Protein AF-A0A2K5D2F4-F1 (afdb_monomer_lite)

Structure (mmCIF, N/CA/C/O backbone):
data_AF-A0A2K5D2F4-F1
#
_entry.id   AF-A0A2K5D2F4-F1
#
loop_
_atom_site.group_PDB
_atom_site.id
_atom_site.type_symbol
_atom_site.label_atom_id
_atom_site.label_alt_id
_atom_site.label_comp_id
_atom_site.label_asym_id
_atom_site.label_entity_id
_atom_site.label_seq_id
_atom_site.pdbx_PDB_ins_code
_atom_site.Cartn_x
_atom_site.Cartn_y
_atom_site.Cartn_z
_atom_site.occupancy
_atom_site.B_iso_or_equiv
_atom_site.auth_seq_id
_atom_site.auth_comp_id
_atom_site.auth_asym_id
_atom_site.auth_atom_id
_atom_site.pdbx_PDB_model_num
ATOM 1 N N . MET A 1 1 ? 8.666 -23.838 -15.495 1.00 44.50 1 MET A N 1
ATOM 2 C CA . MET A 1 1 ? 7.817 -23.181 -16.517 1.00 44.50 1 MET A CA 1
ATOM 3 C C . MET A 1 1 ? 7.365 -21.768 -16.132 1.00 44.50 1 MET A C 1
ATOM 5 O O . MET A 1 1 ? 7.462 -20.901 -16.983 1.00 44.50 1 MET A O 1
ATOM 9 N N . ILE A 1 2 ? 6.965 -21.484 -14.882 1.00 50.72 2 ILE A N 1
ATOM 10 C CA . ILE A 1 2 ? 6.481 -20.143 -14.464 1.00 50.72 2 ILE A CA 1
ATOM 11 C C . ILE A 1 2 ? 7.584 -19.058 -14.487 1.00 50.72 2 ILE A C 1
ATOM 13 O O . ILE A 1 2 ? 7.333 -17.922 -14.875 1.00 50.72 2 ILE A O 1
ATOM 17 N N . HIS A 1 3 ? 8.835 -19.411 -14.165 1.00 49.69 3 HIS A N 1
ATOM 18 C CA . HIS A 1 3 ? 9.966 -18.474 -14.263 1.00 49.69 3 HIS A CA 1
ATOM 19 C C . HIS A 1 3 ? 10.299 -18.053 -15.709 1.00 49.69 3 HIS A C 1
ATOM 21 O O . HIS A 1 3 ? 10.761 -16.936 -15.922 1.00 49.69 3 HIS A O 1
ATOM 27 N N . MET A 1 4 ? 10.026 -18.909 -16.704 1.00 42.62 4 MET A N 1
ATOM 28 C CA . MET A 1 4 ? 10.292 -18.614 -18.121 1.00 42.62 4 MET A CA 1
ATOM 29 C C . MET A 1 4 ? 9.254 -17.658 -18.723 1.00 42.62 4 MET A C 1
ATOM 31 O O . MET A 1 4 ? 9.614 -16.812 -19.535 1.00 42.62 4 MET A O 1
ATOM 35 N N . SER A 1 5 ? 7.988 -17.722 -18.292 1.00 44.12 5 SER A N 1
ATOM 36 C CA . SER A 1 5 ? 6.954 -16.791 -18.768 1.00 44.12 5 SER A CA 1
ATOM 37 C C . SER A 1 5 ? 7.148 -15.366 -18.241 1.00 44.12 5 SER A C 1
ATOM 39 O O . SER A 1 5 ? 6.820 -14.417 -18.944 1.00 44.12 5 SER A O 1
ATOM 41 N N . MET A 1 6 ? 7.739 -15.195 -17.049 1.00 49.84 6 MET A N 1
ATOM 42 C CA . MET A 1 6 ? 8.024 -13.860 -16.499 1.00 49.84 6 MET A CA 1
ATOM 43 C C . MET A 1 6 ? 9.184 -13.147 -17.211 1.00 49.84 6 MET A C 1
ATOM 45 O O . MET A 1 6 ? 9.178 -11.922 -17.286 1.00 49.84 6 MET A O 1
ATOM 49 N N . GLN A 1 7 ? 10.148 -13.888 -17.772 1.00 48.22 7 GLN A N 1
ATOM 50 C CA . GLN A 1 7 ? 11.250 -13.315 -18.561 1.00 48.22 7 GLN A CA 1
ATOM 51 C C . GLN A 1 7 ? 10.827 -12.852 -19.966 1.00 48.22 7 GLN A C 1
ATOM 53 O O . GLN A 1 7 ? 11.522 -12.032 -20.557 1.00 48.22 7 GLN A O 1
ATOM 58 N N . MET A 1 8 ? 9.697 -13.338 -20.496 1.00 50.03 8 MET A N 1
ATOM 59 C CA . MET A 1 8 ? 9.231 -13.029 -21.858 1.00 50.03 8 MET A CA 1
ATOM 60 C C . MET A 1 8 ? 8.183 -11.907 -21.941 1.00 50.03 8 MET A C 1
ATOM 62 O O . MET A 1 8 ? 7.642 -11.666 -23.014 1.00 50.03 8 MET A O 1
ATOM 66 N N . GLY A 1 9 ? 7.865 -11.218 -20.839 1.00 49.56 9 GLY A N 1
ATOM 67 C CA . GLY A 1 9 ? 6.892 -10.115 -20.857 1.00 49.56 9 GLY A CA 1
ATOM 68 C C . GLY A 1 9 ? 5.437 -10.538 -21.106 1.00 49.56 9 GLY A C 1
ATOM 69 O O . GLY A 1 9 ? 4.572 -9.674 -21.215 1.00 49.56 9 GLY A O 1
ATOM 70 N N . ASN A 1 10 ? 5.143 -11.842 -21.151 1.00 50.19 10 ASN A N 1
ATOM 71 C CA . ASN A 1 10 ? 3.773 -12.336 -21.226 1.00 50.19 10 ASN A CA 1
ATOM 72 C C . ASN A 1 10 ? 3.083 -12.187 -19.862 1.00 50.19 10 ASN A C 1
ATOM 74 O O . ASN A 1 10 ? 3.640 -12.564 -18.826 1.00 50.19 10 ASN A O 1
ATOM 78 N N . GLU A 1 11 ? 1.858 -11.654 -19.873 1.00 52.88 11 GLU A N 1
ATOM 79 C CA . GLU A 1 11 ? 0.935 -11.701 -18.733 1.00 52.88 11 GLU A CA 1
ATOM 80 C C . GLU A 1 11 ? 0.900 -13.137 -18.169 1.00 52.88 11 GLU A C 1
ATOM 82 O O . GLU A 1 11 ? 0.791 -14.096 -18.944 1.00 52.88 11 GLU A O 1
ATOM 87 N N . PRO A 1 12 ? 1.028 -13.329 -16.841 1.00 54.34 12 PRO A N 1
ATOM 88 C CA . PRO A 1 12 ? 0.940 -14.659 -16.258 1.00 54.34 12 PRO A CA 1
ATOM 89 C C . PRO A 1 12 ? -0.424 -15.276 -16.604 1.00 54.34 12 PRO A C 1
ATOM 91 O O . PRO A 1 12 ? -1.419 -14.547 -16.665 1.00 54.34 12 PRO A O 1
ATOM 94 N N . PRO A 1 13 ? -0.495 -16.602 -16.825 1.00 56.88 13 PRO A N 1
ATOM 95 C CA . PRO A 1 13 ? -1.733 -17.261 -17.217 1.00 56.88 13 PRO A CA 1
ATOM 96 C C . PRO A 1 13 ? -2.869 -16.902 -16.251 1.00 56.88 13 PRO A C 1
ATOM 98 O O . PRO A 1 13 ? -2.675 -16.860 -15.037 1.00 56.88 13 PRO A O 1
ATOM 101 N N . ILE A 1 14 ? -4.063 -16.682 -16.808 1.00 53.31 14 ILE A N 1
ATOM 102 C CA . ILE A 1 14 ? -5.320 -16.307 -16.124 1.00 53.31 14 ILE A CA 1
ATOM 103 C C . ILE A 1 14 ? -5.676 -17.278 -14.972 1.00 53.31 14 ILE A C 1
ATOM 105 O O . ILE A 1 14 ? -6.485 -16.967 -14.106 1.00 53.31 14 ILE A O 1
ATOM 109 N N . SER A 1 15 ? -5.039 -18.455 -14.936 1.00 52.97 15 SER A N 1
ATOM 110 C CA . SER A 1 15 ? -5.129 -19.454 -13.870 1.00 52.97 15 SER A CA 1
ATOM 111 C C . SER A 1 15 ? -4.340 -19.111 -12.598 1.00 52.97 15 SER A C 1
ATOM 113 O O . SER A 1 15 ? -4.402 -19.872 -11.630 1.00 52.97 15 SER A O 1
ATOM 115 N N . LEU A 1 16 ? -3.552 -18.031 -12.576 1.00 63.56 16 LEU A N 1
ATOM 116 C CA . LEU A 1 16 ? -2.871 -17.587 -11.363 1.00 63.56 16 LEU A CA 1
ATOM 117 C C . LEU A 1 16 ? -3.912 -16.965 -10.423 1.00 63.56 16 LEU A C 1
ATOM 119 O O . LEU A 1 16 ? -4.461 -15.906 -10.719 1.00 63.56 16 LEU A O 1
ATOM 123 N N . ARG A 1 17 ? -4.186 -17.614 -9.286 1.00 71.81 17 ARG A N 1
ATOM 124 C CA . ARG A 1 17 ? -5.047 -17.048 -8.238 1.00 71.81 17 ARG A CA 1
ATOM 125 C C . ARG A 1 17 ? -4.475 -15.708 -7.771 1.00 71.81 17 ARG A C 1
ATOM 127 O O . ARG A 1 17 ? -3.447 -15.669 -7.100 1.00 71.81 17 ARG A O 1
ATOM 134 N N . ARG A 1 18 ? -5.164 -14.618 -8.113 1.00 82.44 18 ARG A N 1
ATOM 135 C CA . ARG A 1 18 ? -4.864 -13.246 -7.670 1.00 82.44 18 ARG A CA 1
ATOM 136 C C . ARG A 1 18 ? -5.637 -12.885 -6.393 1.00 82.44 18 ARG A C 1
ATOM 138 O O . ARG A 1 18 ? -5.814 -11.713 -6.091 1.00 82.44 18 ARG A O 1
ATOM 145 N N . ASP A 1 19 ? -6.145 -13.869 -5.648 1.00 89.00 19 ASP A N 1
ATOM 146 C CA . ASP A 1 19 ? -7.056 -13.655 -4.508 1.00 89.00 19 ASP A CA 1
ATOM 147 C C . ASP A 1 19 ? -6.453 -12.726 -3.443 1.00 89.00 19 ASP A C 1
ATOM 149 O O . ASP A 1 19 ? -7.124 -11.837 -2.925 1.00 89.00 19 ASP A O 1
ATOM 153 N N . LEU A 1 20 ? -5.156 -12.885 -3.168 1.00 89.44 20 LEU A N 1
ATOM 154 C CA . LEU A 1 20 ? -4.412 -12.053 -2.221 1.00 89.44 20 LEU A CA 1
ATOM 155 C C . LEU A 1 20 ? -4.260 -10.601 -2.699 1.00 89.44 20 LEU A C 1
ATOM 157 O O . LEU A 1 20 ? -4.406 -9.674 -1.908 1.00 89.44 20 LEU A O 1
ATOM 161 N N . GLU A 1 21 ? -4.007 -10.402 -3.993 1.00 91.38 21 GLU A N 1
ATOM 162 C CA . GLU A 1 21 ? -3.972 -9.073 -4.613 1.00 91.38 21 GLU A CA 1
ATOM 163 C C . GLU A 1 21 ? -5.341 -8.391 -4.494 1.00 91.38 21 GLU A C 1
ATOM 165 O O . GLU A 1 21 ? -5.425 -7.250 -4.038 1.00 91.38 21 GLU A O 1
ATOM 170 N N . HIS A 1 22 ? -6.422 -9.102 -4.822 1.00 92.31 22 HIS A N 1
ATOM 171 C CA . HIS A 1 22 ? -7.777 -8.567 -4.700 1.00 92.31 22 HIS A CA 1
ATOM 172 C C . HIS A 1 22 ? -8.136 -8.240 -3.251 1.00 92.31 22 HIS A C 1
ATOM 174 O O . HIS A 1 22 ? -8.763 -7.212 -3.010 1.00 92.31 22 HIS A O 1
ATOM 180 N N . LEU A 1 23 ? -7.710 -9.059 -2.284 1.00 94.00 23 LEU A N 1
ATOM 181 C CA . LEU A 1 23 ? -7.902 -8.775 -0.863 1.00 94.00 23 LEU A CA 1
ATOM 182 C C . LEU A 1 23 ? -7.218 -7.463 -0.453 1.00 94.00 23 LEU A C 1
ATOM 184 O O . LEU A 1 23 ? -7.836 -6.639 0.215 1.00 94.00 23 LEU A O 1
ATOM 188 N N . MET A 1 24 ? -5.971 -7.235 -0.874 1.00 94.06 24 MET A N 1
ATOM 189 C CA . MET A 1 24 ? -5.248 -5.989 -0.582 1.00 94.06 24 MET A CA 1
ATOM 190 C C . MET A 1 24 ? -5.926 -4.768 -1.197 1.00 94.06 24 MET A C 1
ATOM 192 O O . MET A 1 24 ? -6.097 -3.749 -0.528 1.00 94.06 24 MET A O 1
ATOM 196 N N . LEU A 1 25 ? -6.345 -4.878 -2.460 1.00 94.44 25 LEU A N 1
ATOM 197 C CA . LEU A 1 25 ? -7.074 -3.813 -3.146 1.00 94.44 25 LEU A CA 1
ATOM 198 C C . LEU A 1 25 ? -8.420 -3.533 -2.470 1.00 94.44 25 LEU A C 1
ATOM 200 O O . LEU A 1 25 ? -8.785 -2.371 -2.305 1.00 94.44 25 LEU A O 1
ATOM 204 N N . LEU A 1 26 ? -9.125 -4.580 -2.033 1.00 94.75 26 LEU A N 1
ATOM 205 C CA . LEU A 1 26 ? -10.388 -4.466 -1.309 1.00 94.75 26 LEU A CA 1
ATOM 206 C C . LEU A 1 26 ? -10.202 -3.746 0.028 1.00 94.75 26 LEU A C 1
ATOM 208 O O . LEU A 1 26 ? -10.962 -2.830 0.322 1.00 94.75 26 LEU A O 1
ATOM 212 N N . ILE A 1 27 ? -9.189 -4.121 0.818 1.00 93.69 27 ILE A N 1
ATOM 213 C CA . ILE A 1 27 ? -8.846 -3.425 2.068 1.00 93.69 27 ILE A CA 1
ATOM 214 C C . ILE A 1 27 ? -8.521 -1.959 1.758 1.00 93.69 27 ILE A C 1
ATOM 216 O O . ILE A 1 27 ? -9.080 -1.062 2.384 1.00 93.69 27 ILE A O 1
ATOM 220 N N . GLY A 1 28 ? -7.677 -1.705 0.756 1.00 92.88 28 GLY A N 1
ATOM 221 C CA . GLY A 1 28 ? -7.329 -0.353 0.326 1.00 92.88 28 GLY A CA 1
ATOM 222 C C . GLY A 1 28 ? -8.564 0.498 0.036 1.00 92.88 28 GLY A C 1
ATOM 223 O O . GLY A 1 28 ? -8.734 1.552 0.639 1.00 92.88 28 GLY A O 1
ATOM 224 N N . GLU A 1 29 ? -9.466 0.027 -0.823 1.00 92.31 29 GLU A N 1
ATOM 225 C CA . GLU A 1 29 ? -10.678 0.772 -1.185 1.00 92.31 29 GLU A CA 1
ATOM 226 C C . GLU A 1 29 ? -11.689 0.888 -0.035 1.00 92.31 29 GLU A C 1
ATOM 228 O O . GLU A 1 29 ? -12.310 1.942 0.116 1.00 92.31 29 GLU A O 1
ATOM 233 N N . LEU A 1 30 ? -11.818 -0.139 0.811 1.00 91.00 30 LEU A N 1
ATOM 234 C CA . LEU A 1 30 ? -12.717 -0.125 1.967 1.00 91.00 30 LEU A CA 1
ATOM 235 C C . LEU A 1 30 ? -12.330 0.961 2.977 1.00 91.00 30 LEU A C 1
ATOM 237 O O . LEU A 1 30 ? -13.202 1.665 3.481 1.00 91.00 30 LEU A O 1
ATOM 241 N N . TYR A 1 31 ? -11.033 1.110 3.263 1.00 90.06 31 TYR A N 1
ATOM 242 C CA . TYR A 1 31 ? -10.546 2.078 4.249 1.00 90.06 31 TYR A CA 1
ATOM 243 C C . TYR A 1 31 ? -10.223 3.452 3.645 1.00 90.06 31 TYR A C 1
ATOM 245 O O . TYR A 1 31 ? -10.213 4.447 4.365 1.00 90.06 31 TYR A O 1
ATOM 253 N N . LYS A 1 32 ? -10.046 3.568 2.326 1.00 85.69 32 LYS A N 1
ATOM 254 C CA . LYS A 1 32 ? -9.718 4.837 1.648 1.00 85.69 32 LYS A CA 1
ATOM 255 C C . LYS A 1 32 ? -10.713 5.962 1.916 1.00 85.69 32 LYS A C 1
ATOM 257 O O . LYS A 1 32 ? -10.313 7.118 2.043 1.00 85.69 32 LYS A O 1
ATOM 262 N N . LYS A 1 33 ? -12.007 5.645 1.985 1.00 79.12 33 LYS A N 1
ATOM 263 C CA . LYS A 1 33 ? -13.050 6.601 2.366 1.00 79.12 33 LYS A CA 1
ATOM 264 C C . LYS A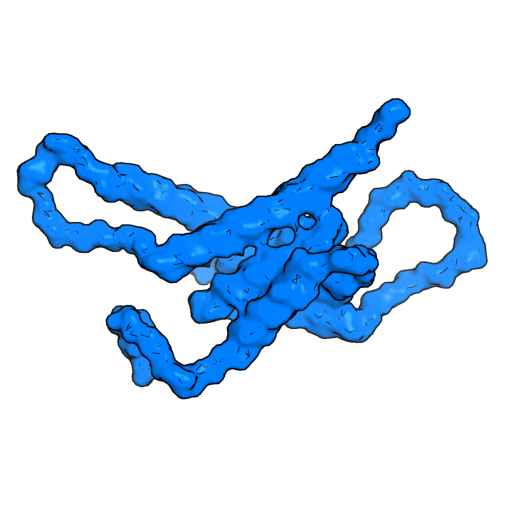 1 33 ? -13.448 6.312 3.807 1.00 79.12 33 LYS A C 1
ATOM 266 O O . LYS A 1 33 ? -14.010 5.261 4.084 1.00 79.12 33 LYS A O 1
ATOM 271 N N . ASN A 1 34 ? -13.205 7.263 4.705 1.00 70.81 34 ASN A N 1
ATOM 272 C CA . ASN A 1 34 ? -13.648 7.187 6.097 1.00 70.81 34 ASN A CA 1
ATOM 273 C C . ASN A 1 34 ? -14.775 8.206 6.366 1.00 70.81 34 ASN A C 1
ATOM 275 O O . ASN A 1 34 ? -14.569 9.146 7.132 1.00 70.81 34 ASN A O 1
ATOM 279 N N . PRO A 1 35 ? -15.953 8.075 5.718 1.00 70.25 35 PRO A N 1
ATOM 280 C CA . PRO A 1 35 ? -17.022 9.075 5.808 1.00 70.25 35 PRO A CA 1
ATOM 281 C C . PRO A 1 35 ? -17.594 9.220 7.223 1.00 70.25 35 PRO A C 1
ATOM 283 O O . PRO A 1 35 ? -18.177 10.247 7.545 1.00 70.25 35 PRO A O 1
ATOM 286 N N . TYR A 1 36 ? -17.432 8.194 8.060 1.00 72.38 36 TYR A N 1
ATOM 287 C CA . TYR A 1 36 ? -17.966 8.153 9.418 1.00 72.38 36 TYR A CA 1
ATOM 288 C C . TYR A 1 36 ? -16.897 8.366 10.497 1.00 72.38 36 TYR A C 1
ATOM 290 O O . TYR A 1 36 ? -17.216 8.260 11.675 1.00 72.38 36 TYR A O 1
ATOM 298 N N . HIS A 1 37 ? -15.640 8.634 10.116 1.00 68.94 37 HIS A N 1
ATOM 299 C CA . HIS A 1 37 ? -14.517 8.838 11.041 1.00 68.94 37 HIS A CA 1
ATOM 300 C C . HIS A 1 37 ? -14.389 7.749 12.125 1.00 68.94 37 HIS A C 1
ATOM 302 O O . HIS A 1 37 ? -13.961 8.018 13.238 1.00 68.94 37 HIS A O 1
ATOM 308 N N . LEU A 1 38 ? -14.726 6.495 11.798 1.00 73.31 38 LEU A N 1
ATOM 309 C CA . LEU A 1 38 ? -14.813 5.384 12.762 1.00 73.31 38 LEU A CA 1
ATOM 310 C C . LEU A 1 38 ? -13.444 4.806 13.168 1.00 73.31 38 LEU A C 1
ATOM 312 O O . LEU A 1 38 ? -13.390 3.769 13.819 1.00 73.31 38 LEU A O 1
ATOM 316 N N . GLU A 1 39 ? -12.348 5.424 12.715 1.00 78.69 39 GLU A N 1
ATOM 317 C CA . GLU A 1 39 ? -10.950 5.039 12.978 1.00 78.69 39 GLU A CA 1
ATOM 318 C C . GLU A 1 39 ? -10.616 3.539 12.813 1.00 78.69 39 GLU A C 1
ATOM 320 O O . GLU A 1 39 ? -9.608 3.053 13.315 1.00 78.69 39 GLU A O 1
ATOM 325 N N . LEU A 1 40 ? -11.411 2.791 12.040 1.00 84.12 40 LEU A N 1
ATOM 326 C CA . LEU A 1 40 ? -11.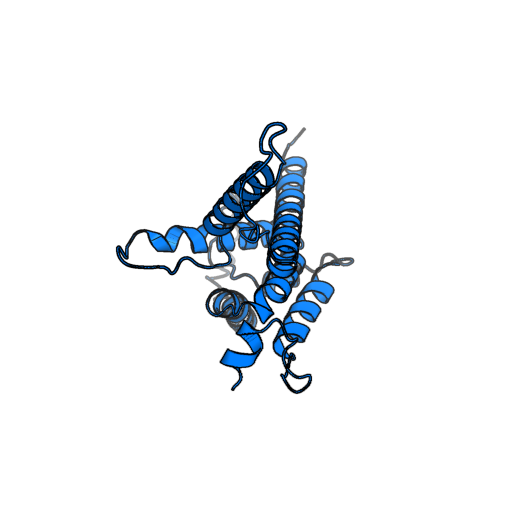299 1.331 11.918 1.00 84.12 40 LEU A CA 1
ATOM 327 C C . LEU A 1 40 ? -9.950 0.863 11.342 1.00 84.12 40 LEU A C 1
ATOM 329 O O . LEU A 1 40 ? -9.534 -0.270 11.571 1.00 84.12 40 LEU A O 1
ATOM 333 N N . ALA A 1 41 ? -9.255 1.726 10.597 1.00 87.88 41 ALA A N 1
ATOM 334 C CA . ALA A 1 41 ? -7.917 1.435 10.093 1.00 87.88 41 ALA A CA 1
ATOM 335 C C . ALA A 1 41 ? -6.867 1.346 11.217 1.00 87.88 41 ALA A C 1
ATOM 337 O O . ALA A 1 41 ? -5.856 0.669 11.038 1.00 87.88 41 ALA A O 1
ATOM 338 N N . LEU A 1 42 ? -7.109 1.942 12.394 1.00 88.62 42 LEU A N 1
ATOM 339 C CA . LEU A 1 42 ? -6.227 1.815 13.562 1.00 88.62 42 LEU A CA 1
ATOM 340 C C . LEU A 1 42 ? -6.093 0.375 14.051 1.00 88.62 42 LEU A C 1
ATOM 342 O O . LEU A 1 42 ? -5.065 0.026 14.622 1.00 88.62 42 LEU A O 1
ATOM 346 N N . GLU A 1 43 ? -7.066 -0.491 13.770 1.00 88.69 43 GLU A N 1
ATOM 347 C CA . GLU A 1 43 ? -6.961 -1.916 14.092 1.00 88.69 43 GLU A CA 1
ATOM 348 C C . GLU A 1 43 ? -5.854 -2.633 13.295 1.00 88.69 43 GLU A C 1
ATOM 350 O O . GLU A 1 43 ? -5.412 -3.707 13.699 1.00 88.69 43 GLU A O 1
ATOM 355 N N . TYR A 1 44 ? -5.386 -2.064 12.178 1.00 90.50 44 TYR A N 1
ATOM 356 C CA . TYR A 1 44 ? -4.263 -2.607 11.401 1.00 90.50 44 TYR A CA 1
ATOM 357 C C . TYR A 1 44 ? -2.905 -2.170 11.946 1.00 90.50 44 TYR A C 1
ATOM 359 O O . TYR A 1 44 ? -1.881 -2.782 11.638 1.00 90.50 44 TYR A O 1
ATOM 367 N N . TRP A 1 45 ? -2.888 -1.135 12.779 1.00 90.19 45 TRP A N 1
ATOM 368 C CA . TRP A 1 45 ? -1.687 -0.594 13.391 1.00 90.19 45 TRP A CA 1
ATOM 369 C C . TRP A 1 45 ? -1.602 -1.081 14.839 1.00 90.19 45 TRP A C 1
ATOM 371 O O . TRP A 1 45 ? -2.603 -1.153 15.544 1.00 90.19 45 TRP A O 1
ATOM 381 N N . CYS A 1 46 ? -0.413 -1.464 15.306 1.00 77.75 46 CYS A N 1
ATOM 382 C CA . CYS A 1 46 ? -0.246 -1.882 16.698 1.00 77.75 46 CYS A CA 1
ATOM 383 C C . CYS A 1 46 ? 0.102 -0.662 17.557 1.00 77.75 46 CYS A C 1
ATOM 385 O O . CYS A 1 46 ? 1.178 -0.086 17.396 1.00 77.75 46 CYS A O 1
ATOM 387 N N . LEU A 1 47 ? -0.784 -0.296 18.487 1.00 64.56 47 LEU A N 1
ATOM 388 C CA . LEU A 1 47 ? -0.561 0.752 19.491 1.00 64.56 47 LEU A CA 1
ATOM 389 C C . LEU A 1 47 ? 0.376 0.230 20.600 1.00 64.56 47 LEU A C 1
ATOM 391 O O . LEU A 1 47 ? -0.032 0.069 21.745 1.00 64.56 47 LEU A O 1
ATOM 395 N N . SER A 1 48 ? 1.609 -0.154 20.271 1.00 53.00 48 SER A N 1
ATOM 396 C CA . SER A 1 48 ? 2.575 -0.615 21.288 1.00 53.00 48 SER A CA 1
ATOM 397 C C . SER A 1 48 ? 3.454 0.502 21.832 1.00 53.00 48 SER A C 1
ATOM 399 O O . SER A 1 48 ? 4.112 0.311 22.849 1.00 53.00 48 SER A O 1
ATOM 401 N N . GLU A 1 49 ? 3.447 1.662 21.185 1.00 46.03 49 GLU A N 1
ATOM 402 C CA . GLU A 1 49 ? 4.206 2.818 21.629 1.00 46.03 49 GLU A CA 1
ATOM 403 C C . GLU A 1 49 ? 3.219 3.801 22.261 1.00 46.03 49 GLU A C 1
ATOM 405 O O . GLU A 1 49 ? 2.303 4.255 21.565 1.00 46.03 49 GLU A O 1
ATOM 410 N N . PRO A 1 50 ? 3.322 4.087 23.573 1.00 42.12 50 PRO A N 1
ATOM 411 C CA . PRO A 1 50 ? 2.507 5.122 24.177 1.00 42.12 50 PRO A CA 1
ATOM 412 C C . PRO A 1 50 ? 2.872 6.423 23.473 1.00 42.12 50 PRO A C 1
ATOM 414 O O . PRO A 1 50 ? 3.977 6.943 23.635 1.00 42.12 50 PRO A O 1
ATOM 417 N N . LEU A 1 51 ? 1.952 6.924 22.651 1.00 45.22 51 LEU A N 1
ATOM 418 C CA . LEU A 1 51 ? 2.046 8.267 22.114 1.00 45.22 51 LEU A CA 1
ATOM 419 C C . LEU A 1 51 ? 2.095 9.177 23.342 1.00 45.22 51 LEU A C 1
ATOM 421 O O . LEU A 1 51 ? 1.122 9.252 24.090 1.00 45.22 51 LEU A O 1
ATOM 425 N N . GLN A 1 52 ? 3.259 9.761 23.624 1.00 41.09 52 GLN A N 1
ATOM 426 C CA . GLN A 1 52 ? 3.433 10.646 24.765 1.00 41.09 52 GLN A CA 1
ATOM 427 C C . GLN A 1 52 ? 2.590 11.899 24.526 1.00 41.09 52 GLN A C 1
ATOM 429 O O . GLN A 1 52 ? 3.063 12.888 23.979 1.00 41.09 52 GLN A O 1
ATOM 434 N N . THR A 1 53 ? 1.320 11.856 24.905 1.00 36.19 53 THR A N 1
ATOM 435 C CA . THR A 1 53 ? 0.526 13.049 25.161 1.00 36.19 53 THR A CA 1
ATOM 436 C C . THR A 1 53 ? 0.881 13.520 26.569 1.00 36.19 53 THR A C 1
ATOM 438 O O . THR A 1 53 ? 0.519 12.837 27.534 1.00 36.19 53 THR A O 1
ATOM 441 N N . PRO A 1 54 ? 1.579 14.657 26.744 1.00 40.50 54 PRO A N 1
ATOM 442 C CA . PRO A 1 54 ? 1.732 15.261 28.050 1.00 40.50 54 PRO A CA 1
ATOM 443 C C . PRO A 1 54 ? 0.428 16.006 28.333 1.00 40.50 54 PRO A C 1
ATOM 445 O O . PRO A 1 54 ? 0.302 17.202 28.086 1.00 40.50 54 PRO A O 1
ATOM 448 N N . THR A 1 55 ? -0.598 15.300 28.793 1.00 37.28 55 THR A N 1
ATOM 449 C CA . THR A 1 55 ? -1.782 15.967 29.335 1.00 37.28 55 THR A CA 1
ATOM 450 C C . THR A 1 55 ? -2.113 15.354 30.678 1.00 37.28 55 THR A C 1
ATOM 452 O O . THR A 1 55 ? -2.663 14.267 30.806 1.00 37.28 55 THR A O 1
ATOM 455 N N . ILE A 1 56 ? -1.663 16.099 31.681 1.00 50.53 56 ILE A N 1
ATOM 456 C CA . ILE A 1 56 ? -2.094 16.113 33.069 1.00 50.53 56 ILE A CA 1
ATOM 457 C C . ILE A 1 56 ? -3.585 15.765 33.173 1.00 50.53 56 ILE A C 1
ATOM 459 O O . ILE A 1 56 ? -4.414 16.548 32.727 1.00 50.53 56 ILE A O 1
ATOM 463 N N . MET A 1 57 ? -3.923 14.650 33.823 1.00 37.94 57 MET A N 1
ATOM 464 C CA . MET A 1 57 ? -5.059 14.583 34.749 1.00 37.94 57 MET A CA 1
ATOM 465 C C . MET A 1 57 ? -4.967 13.286 35.557 1.00 37.94 57 MET A C 1
ATOM 467 O O . MET A 1 57 ? -4.994 12.187 35.006 1.00 37.94 57 MET A O 1
ATOM 471 N N . GLY A 1 58 ? -4.858 13.411 36.878 1.00 43.19 58 GLY A N 1
ATOM 472 C CA . GLY A 1 58 ? -5.032 12.278 37.773 1.00 43.19 58 GLY A CA 1
ATOM 473 C C . GLY A 1 58 ? -6.457 11.738 37.678 1.00 43.19 58 GLY A C 1
ATOM 474 O O . GLY A 1 58 ? -7.417 12.499 37.765 1.00 43.19 58 GLY A O 1
ATOM 475 N N . SER A 1 59 ? -6.599 10.423 37.530 1.00 37.84 59 SER A N 1
ATOM 476 C CA . SER A 1 59 ? -7.817 9.720 37.920 1.00 37.84 59 SER A CA 1
ATOM 477 C C . SER A 1 59 ? -7.511 8.252 38.211 1.00 37.84 59 SER A C 1
ATOM 479 O O . SER A 1 59 ? -6.808 7.560 37.480 1.00 37.84 59 SER A O 1
ATOM 481 N N . TYR A 1 60 ? -8.020 7.814 39.347 1.00 43.38 60 TYR A N 1
ATOM 482 C CA . TYR A 1 60 ? -7.814 6.574 40.097 1.00 43.38 60 TYR A CA 1
ATOM 483 C C . TYR A 1 60 ? -8.541 5.368 39.476 1.00 43.38 60 TYR A C 1
ATOM 485 O O . TYR A 1 60 ? -9.216 4.605 40.163 1.00 43.38 60 TYR A O 1
ATOM 493 N N . LEU A 1 61 ? -8.380 5.156 38.172 1.00 42.31 61 LEU A N 1
ATOM 494 C CA . LEU A 1 61 ? -8.764 3.910 37.514 1.00 42.31 61 LEU A CA 1
ATOM 495 C C . LEU A 1 61 ? -7.575 3.411 36.707 1.00 42.31 61 LEU A C 1
ATOM 497 O O . LEU A 1 61 ? -7.312 3.866 35.598 1.00 42.31 61 LEU A O 1
ATOM 501 N N . GLY A 1 62 ? -6.840 2.471 37.300 1.00 43.38 62 GLY A N 1
ATOM 502 C CA . GLY A 1 62 ? -5.804 1.720 36.614 1.00 43.38 62 GLY A CA 1
ATOM 503 C C . GLY A 1 62 ? -6.400 0.948 35.442 1.00 43.38 62 GLY A C 1
ATOM 504 O O . GLY A 1 62 ? -6.785 -0.208 35.588 1.00 43.38 62 GLY A O 1
ATOM 505 N N . VAL A 1 63 ? -6.436 1.558 34.260 1.00 45.69 63 VAL A N 1
ATOM 506 C CA . VAL A 1 63 ? -6.522 0.813 33.005 1.00 45.69 63 VAL A CA 1
ATOM 507 C C . VAL A 1 63 ? -5.102 0.357 32.706 1.00 45.69 63 VAL A C 1
ATOM 509 O O . VAL A 1 63 ? -4.333 0.993 31.990 1.00 45.69 63 VAL A O 1
ATOM 512 N N . ALA A 1 64 ? -4.736 -0.722 33.395 1.00 41.78 64 ALA A N 1
ATOM 513 C CA . ALA A 1 64 ? -3.524 -1.486 33.180 1.00 41.78 64 ALA A CA 1
ATOM 514 C C . ALA A 1 64 ? -3.281 -1.677 31.683 1.00 41.78 64 ALA A C 1
ATOM 516 O O . ALA A 1 64 ? -4.227 -2.025 30.992 1.00 41.78 64 ALA A O 1
ATOM 517 N N . HIS A 1 65 ? -2.039 -1.477 31.230 1.00 50.19 65 HIS A N 1
ATOM 518 C CA . HIS A 1 65 ? -1.387 -2.097 30.067 1.00 50.19 65 HIS A CA 1
ATOM 519 C C . HIS A 1 65 ? -2.253 -3.139 29.327 1.00 50.19 65 HIS A C 1
ATOM 521 O O . HIS A 1 65 ? -2.017 -4.346 29.429 1.00 50.19 65 HIS A O 1
ATOM 527 N N . GLN A 1 66 ? -3.287 -2.693 28.607 1.00 52.16 66 GLN A N 1
ATOM 528 C CA . GLN A 1 66 ? -4.188 -3.588 27.894 1.00 52.16 66 GLN A CA 1
ATOM 529 C C . GLN A 1 66 ? -3.382 -4.091 26.706 1.00 52.16 66 GLN A C 1
ATOM 531 O O . GLN A 1 66 ? -3.085 -3.343 25.775 1.00 52.16 66 GLN A O 1
ATOM 536 N N . ARG A 1 67 ? -2.963 -5.356 26.775 1.00 59.50 67 ARG A N 1
ATOM 537 C CA . ARG A 1 67 ? -2.378 -6.065 25.640 1.00 59.50 67 ARG A CA 1
ATOM 538 C C . ARG A 1 67 ? -3.270 -5.796 24.417 1.00 59.50 67 ARG A C 1
ATOM 540 O O . ARG A 1 67 ? -4.481 -5.987 24.543 1.00 59.50 67 ARG A O 1
ATOM 547 N N . PRO A 1 68 ? -2.715 -5.371 23.267 1.00 66.62 68 PRO A N 1
ATOM 548 C CA . PRO A 1 68 ? -3.526 -5.065 22.098 1.00 66.62 68 PRO A CA 1
ATOM 549 C C . PRO A 1 68 ? -4.437 -6.262 21.775 1.00 66.62 68 PRO A C 1
ATOM 551 O O . PRO A 1 68 ? -3.966 -7.409 21.850 1.00 66.62 68 PRO A O 1
ATOM 554 N N . PRO A 1 69 ? -5.730 -6.033 21.465 1.00 80.19 69 PRO A N 1
ATOM 555 C CA . PRO A 1 69 ? -6.683 -7.092 21.166 1.00 80.19 69 PRO A CA 1
ATOM 556 C C . PRO A 1 69 ? -6.107 -8.094 20.165 1.00 80.19 69 PRO A C 1
ATOM 558 O O . PRO A 1 69 ? -5.432 -7.710 19.209 1.00 80.19 69 PRO A O 1
ATOM 561 N N . GLN A 1 70 ? -6.399 -9.386 20.342 1.00 83.44 70 GLN A N 1
ATOM 562 C CA . GLN A 1 70 ? -5.852 -10.447 19.482 1.00 83.44 70 GLN A CA 1
ATOM 563 C C . GLN A 1 70 ? -6.072 -10.158 17.988 1.00 83.44 70 GLN A C 1
ATOM 565 O O . GLN A 1 70 ? -5.181 -10.394 17.175 1.00 83.44 70 GLN A O 1
ATOM 570 N N . ARG A 1 71 ? -7.229 -9.581 17.641 1.00 86.62 71 ARG A N 1
ATOM 571 C CA . ARG A 1 71 ? -7.552 -9.127 16.284 1.00 86.62 71 ARG A CA 1
ATOM 572 C C . ARG A 1 71 ? -6.538 -8.105 15.752 1.00 86.62 71 ARG A C 1
ATOM 574 O O . ARG A 1 71 ? -6.001 -8.311 14.672 1.00 86.62 71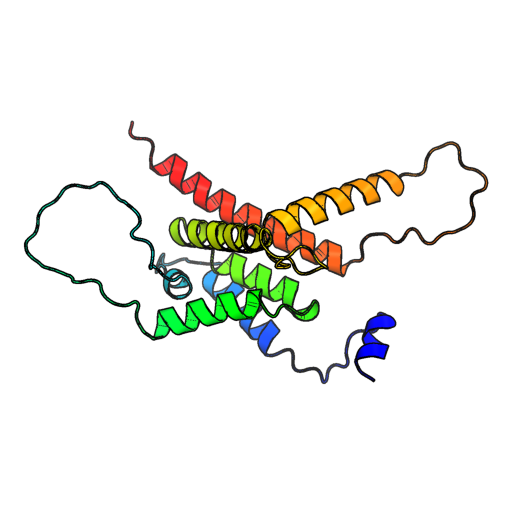 ARG A O 1
ATOM 581 N N . GLN A 1 72 ? -6.220 -7.065 16.522 1.00 87.44 72 GLN A N 1
ATOM 582 C CA . GLN A 1 72 ? -5.251 -6.028 16.142 1.00 87.44 72 GLN A CA 1
ATOM 583 C C . GLN A 1 72 ? -3.832 -6.595 15.982 1.00 87.44 72 GLN A C 1
ATOM 585 O O . GLN A 1 72 ? -3.091 -6.224 15.070 1.00 87.44 72 GLN A O 1
ATOM 590 N N . VAL A 1 73 ? -3.451 -7.563 16.821 1.00 87.69 73 VAL A N 1
ATOM 591 C CA . VAL A 1 73 ? -2.158 -8.257 16.692 1.00 87.69 73 VAL A CA 1
ATOM 592 C C . VAL A 1 73 ? -2.079 -9.051 15.386 1.00 87.69 73 VAL A C 1
ATOM 594 O O . VAL A 1 73 ? -1.044 -9.045 14.726 1.00 87.69 73 VAL A O 1
ATOM 597 N N . VAL A 1 74 ? -3.154 -9.735 14.989 1.00 90.50 74 VAL A N 1
ATOM 598 C CA . VAL A 1 74 ? -3.185 -10.500 13.732 1.00 90.50 74 VAL A CA 1
ATOM 599 C C . VAL A 1 74 ? -3.171 -9.572 12.516 1.00 90.50 74 VAL A C 1
ATOM 601 O O . VAL A 1 74 ? -2.423 -9.830 11.578 1.00 90.50 74 VAL A O 1
ATOM 604 N N . LEU A 1 75 ? -3.932 -8.475 12.543 1.00 91.81 75 LEU A N 1
ATOM 605 C CA . LEU A 1 75 ? -3.971 -7.503 11.445 1.00 91.81 75 LEU A CA 1
ATOM 606 C C . LEU A 1 75 ? -2.630 -6.783 11.263 1.00 91.81 75 LEU A C 1
ATOM 608 O O . LEU A 1 75 ? -2.127 -6.686 10.147 1.00 91.81 75 LEU A O 1
ATOM 612 N N . SER A 1 76 ? -1.998 -6.353 12.354 1.00 89.38 76 SER A N 1
ATOM 613 C CA . SER A 1 76 ? -0.669 -5.732 12.286 1.00 89.38 76 SER A CA 1
ATOM 614 C C . SER A 1 76 ? 0.415 -6.704 11.814 1.00 89.38 76 SER A C 1
ATOM 616 O O . SER A 1 76 ? 1.284 -6.323 11.027 1.00 89.38 76 SER A O 1
ATOM 618 N N . LYS A 1 77 ? 0.345 -7.978 12.225 1.00 89.69 77 LYS A N 1
ATOM 619 C CA . LYS A 1 77 ? 1.202 -9.037 11.672 1.00 89.69 77 LYS A CA 1
ATOM 620 C C . LYS A 1 77 ? 0.960 -9.241 10.185 1.00 89.69 77 LYS A C 1
ATOM 622 O O . LYS A 1 77 ? 1.932 -9.366 9.455 1.00 89.69 77 LYS A O 1
ATOM 627 N N . PHE A 1 78 ? -0.295 -9.235 9.740 1.00 92.44 78 PHE A N 1
ATOM 628 C CA . PHE A 1 78 ? -0.634 -9.342 8.323 1.00 92.44 78 PHE A CA 1
ATOM 629 C C . PHE A 1 78 ? 0.015 -8.215 7.512 1.00 92.44 78 PHE A C 1
ATOM 631 O O . PHE A 1 78 ? 0.717 -8.504 6.548 1.00 92.44 78 PHE A O 1
ATOM 638 N N . VAL A 1 79 ? -0.124 -6.953 7.936 1.00 91.94 79 VAL A N 1
ATOM 639 C CA . VAL A 1 79 ? 0.505 -5.812 7.244 1.00 91.94 79 VAL A CA 1
ATOM 640 C C . VAL A 1 79 ? 2.021 -5.999 7.136 1.00 91.94 79 VAL A C 1
ATOM 642 O O . VAL A 1 79 ? 2.573 -5.897 6.044 1.00 91.94 79 VAL A O 1
ATOM 645 N N . ARG A 1 80 ? 2.694 -6.336 8.245 1.00 88.75 80 ARG A N 1
ATOM 646 C CA . ARG A 1 80 ? 4.155 -6.529 8.268 1.00 88.75 80 ARG A CA 1
ATOM 647 C C . ARG A 1 80 ? 4.608 -7.710 7.410 1.00 88.75 80 ARG A C 1
ATOM 649 O O . ARG A 1 80 ? 5.475 -7.546 6.564 1.00 88.75 80 ARG A O 1
ATOM 656 N N . GLN A 1 81 ? 3.963 -8.863 7.566 1.00 87.69 81 GLN A N 1
ATOM 657 C CA . GLN A 1 81 ? 4.297 -10.083 6.833 1.00 87.69 81 GLN A CA 1
ATOM 658 C C . GLN A 1 81 ? 4.139 -9.900 5.320 1.00 87.69 81 GLN A C 1
ATOM 660 O O . GLN A 1 81 ? 4.950 -10.416 4.551 1.00 87.69 81 GLN A O 1
ATOM 665 N N . MET A 1 82 ? 3.121 -9.151 4.888 1.00 87.12 82 MET A N 1
ATOM 666 C CA . MET A 1 82 ? 2.947 -8.839 3.473 1.00 87.12 82 MET A CA 1
ATOM 667 C C . MET A 1 82 ? 4.025 -7.889 2.942 1.00 87.12 82 MET A C 1
ATOM 669 O O . MET A 1 82 ? 4.408 -8.026 1.786 1.00 87.12 82 MET A O 1
ATOM 673 N N . GLY A 1 83 ? 4.528 -6.970 3.773 1.00 84.94 83 GLY A N 1
ATOM 674 C CA . GLY A 1 83 ? 5.659 -6.095 3.452 1.00 84.94 83 GLY A CA 1
ATOM 675 C C . GLY A 1 83 ? 7.001 -6.826 3.326 1.00 84.94 83 GLY A C 1
ATOM 676 O O . GLY A 1 83 ? 7.821 -6.449 2.489 1.00 84.94 83 GLY A O 1
ATOM 677 N N . ASP A 1 84 ? 7.208 -7.874 4.127 1.00 81.94 84 ASP A N 1
ATOM 678 C CA . ASP A 1 84 ? 8.437 -8.680 4.124 1.00 81.94 84 ASP A CA 1
ATOM 679 C C . ASP A 1 84 ? 8.492 -9.639 2.925 1.00 81.94 84 ASP A C 1
ATOM 681 O O . ASP A 1 84 ? 9.535 -9.807 2.291 1.00 81.94 84 ASP A O 1
ATOM 685 N N . LEU A 1 85 ? 7.357 -10.261 2.587 1.00 79.19 85 LEU A N 1
ATOM 686 C CA . LEU A 1 85 ? 7.231 -11.183 1.460 1.00 79.19 85 LEU A CA 1
ATOM 687 C C . LEU A 1 85 ? 6.487 -10.505 0.312 1.00 79.19 85 LEU A C 1
ATOM 689 O O . LEU A 1 85 ? 5.292 -10.728 0.110 1.00 79.19 85 LEU A O 1
ATOM 693 N N . LEU A 1 86 ? 7.212 -9.702 -0.463 1.00 81.88 86 LEU A N 1
ATOM 694 C CA . LEU A 1 86 ? 6.598 -8.810 -1.441 1.00 81.88 86 LEU A CA 1
ATOM 695 C C . LEU A 1 86 ? 7.042 -9.123 -2.884 1.00 81.88 86 LEU A C 1
ATOM 697 O O . LEU A 1 86 ? 7.883 -8.426 -3.456 1.00 81.88 86 LEU A O 1
ATOM 701 N N . PRO A 1 87 ? 6.486 -10.189 -3.502 1.00 83.50 87 PRO A N 1
ATOM 702 C CA . PRO A 1 87 ? 6.629 -10.443 -4.928 1.00 83.50 87 PRO A CA 1
ATOM 703 C C . PRO A 1 87 ? 6.271 -9.211 -5.776 1.00 83.50 87 PRO A C 1
ATOM 705 O O . PRO A 1 87 ? 5.317 -8.500 -5.442 1.00 83.50 87 PRO A O 1
ATOM 708 N N . PRO A 1 88 ? 6.921 -9.006 -6.939 1.00 79.44 88 PRO A N 1
ATOM 709 C CA . PRO A 1 88 ? 6.624 -7.877 -7.825 1.00 79.44 88 PRO A CA 1
ATOM 710 C C . PRO A 1 88 ? 5.145 -7.763 -8.224 1.00 79.44 88 PRO A C 1
ATOM 712 O O . PRO A 1 88 ? 4.650 -6.670 -8.475 1.00 79.44 88 PRO A O 1
ATOM 715 N N . THR A 1 89 ? 4.419 -8.885 -8.260 1.00 84.38 89 THR A N 1
ATOM 716 C CA . THR A 1 89 ? 2.990 -8.932 -8.603 1.00 84.38 89 THR A CA 1
ATOM 717 C C . THR A 1 89 ? 2.088 -8.299 -7.548 1.00 84.38 89 THR A C 1
ATOM 719 O O . THR A 1 89 ? 1.027 -7.798 -7.899 1.00 84.38 89 THR A O 1
ATOM 722 N N . ILE A 1 90 ? 2.488 -8.301 -6.272 1.00 89.81 90 ILE A N 1
ATOM 723 C CA . ILE A 1 90 ? 1.678 -7.748 -5.175 1.00 89.81 90 ILE A CA 1
ATOM 724 C C . ILE A 1 90 ? 2.203 -6.409 -4.655 1.00 89.81 90 ILE A C 1
ATOM 726 O O . ILE A 1 90 ? 1.595 -5.830 -3.759 1.00 89.81 90 ILE A O 1
ATOM 730 N N . TYR A 1 91 ? 3.276 -5.879 -5.251 1.00 90.44 91 TYR A N 1
ATOM 731 C CA . TYR A 1 91 ? 3.871 -4.603 -4.858 1.00 90.44 91 TYR A CA 1
ATOM 732 C C . TYR A 1 91 ? 2.867 -3.448 -4.911 1.00 90.44 91 TYR A C 1
ATOM 734 O O . TYR A 1 91 ? 2.604 -2.787 -3.907 1.00 90.44 91 TYR A O 1
ATOM 742 N N . ILE A 1 92 ? 2.241 -3.245 -6.072 1.00 92.75 92 ILE A N 1
ATOM 743 C CA . ILE A 1 92 ? 1.254 -2.178 -6.273 1.00 92.75 92 ILE A CA 1
ATOM 744 C C . ILE A 1 92 ? 0.003 -2.394 -5.396 1.00 92.75 92 ILE A C 1
ATOM 746 O O . ILE A 1 92 ? -0.407 -1.441 -4.727 1.00 92.75 92 ILE A O 1
ATOM 750 N N . PRO A 1 93 ? -0.602 -3.601 -5.336 1.00 94.06 93 PRO A N 1
ATOM 751 C CA . PRO A 1 93 ? -1.699 -3.891 -4.410 1.00 94.06 93 PRO A CA 1
ATOM 752 C C . PRO A 1 93 ? -1.379 -3.570 -2.949 1.00 94.06 93 PRO A C 1
ATOM 754 O O . PRO A 1 93 ? -2.201 -2.957 -2.269 1.00 94.06 93 PRO A O 1
ATOM 757 N N . TYR A 1 94 ? -0.178 -3.912 -2.478 1.00 94.88 94 TYR A N 1
ATOM 758 C CA . TYR A 1 94 ? 0.249 -3.623 -1.113 1.00 94.88 94 TYR A CA 1
ATOM 759 C C . TYR A 1 94 ? 0.378 -2.117 -0.855 1.00 94.88 94 TYR A C 1
ATOM 761 O O . TYR A 1 94 ? -0.125 -1.627 0.154 1.00 94.88 94 TYR A O 1
ATOM 769 N N . LEU A 1 95 ? 0.971 -1.352 -1.778 1.00 94.75 95 LEU A N 1
ATOM 770 C CA . LEU A 1 95 ? 1.050 0.108 -1.645 1.00 94.75 95 LEU A CA 1
ATOM 771 C C . LEU A 1 95 ? -0.334 0.767 -1.620 1.00 94.75 95 LEU A C 1
ATOM 773 O O . LEU A 1 95 ? -0.577 1.654 -0.803 1.00 94.75 95 LEU A O 1
ATOM 777 N N . LYS A 1 96 ? -1.262 0.306 -2.466 1.00 95.12 96 LYS A N 1
ATOM 778 C CA . LYS A 1 96 ? -2.656 0.779 -2.467 1.00 95.12 96 LYS A CA 1
ATOM 779 C C . LYS A 1 96 ? -3.390 0.416 -1.175 1.00 95.12 96 LYS A C 1
ATOM 781 O O . LYS A 1 96 ? -4.174 1.217 -0.671 1.00 95.12 96 LYS A O 1
ATOM 786 N N . MET A 1 97 ? -3.111 -0.758 -0.612 1.00 96.19 97 MET A N 1
ATOM 787 C CA . MET A 1 97 ? -3.617 -1.146 0.703 1.00 96.19 97 MET A CA 1
ATOM 788 C C . MET A 1 97 ? -3.095 -0.203 1.791 1.00 96.19 97 MET A C 1
ATOM 790 O O . MET A 1 97 ? -3.897 0.360 2.531 1.00 96.19 97 MET A O 1
ATOM 794 N N . LEU A 1 98 ? -1.777 0.027 1.857 1.00 95.50 98 LEU A N 1
ATOM 795 C CA . LEU A 1 98 ? -1.176 0.970 2.808 1.00 95.50 98 LEU A CA 1
ATOM 796 C C . LEU A 1 98 ? -1.757 2.378 2.660 1.00 95.50 98 LEU A C 1
ATOM 798 O O . LEU A 1 98 ? -2.019 3.038 3.661 1.00 95.50 98 LEU A O 1
ATOM 802 N N . GLN A 1 99 ? -2.016 2.817 1.426 1.00 94.94 99 GLN A N 1
ATOM 803 C CA . GLN A 1 99 ? -2.629 4.114 1.159 1.00 94.94 99 GLN A CA 1
ATOM 804 C C . GLN A 1 99 ? -4.026 4.212 1.783 1.00 94.94 99 GLN A C 1
ATOM 806 O O . GLN A 1 99 ? -4.336 5.209 2.431 1.00 94.94 99 GLN A O 1
ATOM 811 N N . GLY A 1 100 ? -4.853 3.175 1.628 1.00 93.00 100 GLY A N 1
ATOM 812 C CA . GLY A 1 100 ? -6.168 3.106 2.269 1.00 93.00 100 GLY A CA 1
ATOM 813 C C . GLY A 1 100 ? -6.092 3.016 3.794 1.00 93.00 100 GLY A C 1
ATOM 814 O O . GLY A 1 100 ? -6.930 3.587 4.484 1.00 93.00 100 GLY A O 1
ATOM 815 N N . LEU A 1 101 ? -5.069 2.347 4.330 1.00 94.00 101 LEU A N 1
ATOM 816 C CA . LEU A 1 101 ? -4.844 2.227 5.772 1.00 94.00 101 LEU A CA 1
ATOM 817 C C . LEU A 1 101 ? -4.244 3.488 6.408 1.00 94.00 101 LEU A C 1
ATOM 819 O O . LEU A 1 101 ? -4.326 3.623 7.624 1.00 94.00 101 LEU A O 1
ATOM 823 N N . ALA A 1 102 ? -3.676 4.409 5.625 1.00 92.25 102 ALA A N 1
ATOM 824 C CA . ALA A 1 102 ? -3.129 5.698 6.065 1.00 92.25 102 ALA A CA 1
ATOM 825 C C . ALA A 1 102 ? -4.194 6.821 6.098 1.00 92.25 102 ALA A C 1
ATOM 827 O O . ALA A 1 102 ? -3.892 7.987 5.859 1.00 92.25 102 ALA A O 1
ATOM 828 N N . ASN A 1 103 ? -5.454 6.478 6.380 1.00 88.31 103 ASN A N 1
ATOM 829 C CA . ASN A 1 103 ? -6.640 7.342 6.268 1.00 88.31 103 ASN A CA 1
ATOM 830 C C . ASN A 1 103 ? -6.936 8.225 7.504 1.00 88.31 103 ASN A C 1
ATOM 832 O O . ASN A 1 103 ? -8.095 8.423 7.877 1.00 88.31 103 ASN A O 1
ATOM 836 N N . GLY A 1 104 ? -5.902 8.744 8.157 1.00 87.25 104 GLY A N 1
ATOM 837 C CA . GLY A 1 104 ? -6.037 9.573 9.353 1.00 87.25 104 GLY A CA 1
ATOM 838 C C . GLY A 1 104 ? -4.675 9.961 9.928 1.00 87.25 104 GLY A C 1
ATOM 839 O O . GLY A 1 104 ? -3.673 9.363 9.541 1.00 87.25 104 GLY A O 1
ATOM 840 N N . PRO A 1 105 ? -4.609 10.921 10.867 1.00 86.19 105 PRO A N 1
ATOM 841 C CA . PRO A 1 105 ? -3.343 11.432 11.404 1.00 86.19 105 PRO A CA 1
ATOM 842 C C . PRO A 1 105 ? -2.495 10.339 12.075 1.00 86.19 105 PRO A C 1
ATOM 844 O O . PRO A 1 105 ? -1.330 10.142 11.733 1.00 86.19 105 PRO A O 1
ATOM 847 N N . GLN A 1 106 ? -3.105 9.546 12.962 1.00 87.44 106 GLN A N 1
ATOM 848 C CA . GLN A 1 106 ? -2.428 8.445 13.658 1.00 87.44 106 GLN A CA 1
ATOM 849 C C . GLN A 1 106 ? -2.037 7.313 12.697 1.00 87.44 106 GLN A C 1
ATOM 851 O O . GLN A 1 106 ? -0.899 6.851 12.695 1.00 87.44 106 GLN A O 1
ATOM 856 N N . CYS A 1 107 ? -2.958 6.911 11.818 1.00 90.62 107 CYS A N 1
ATOM 857 C CA . CYS A 1 107 ? -2.705 5.927 10.768 1.00 90.62 107 CYS A CA 1
ATOM 858 C C . CYS A 1 107 ? -1.531 6.325 9.857 1.00 90.62 107 CYS A C 1
ATOM 860 O O . CYS A 1 107 ? -0.663 5.505 9.556 1.00 90.62 107 CYS A O 1
ATOM 862 N N . ALA A 1 108 ? -1.485 7.590 9.435 1.00 90.94 108 ALA A N 1
ATOM 863 C CA . ALA A 1 108 ? -0.416 8.132 8.606 1.00 90.94 108 ALA A CA 1
ATOM 864 C C . ALA A 1 108 ? 0.925 8.135 9.349 1.00 90.94 108 ALA A C 1
ATOM 866 O O . ALA A 1 108 ? 1.940 7.763 8.762 1.00 90.94 108 ALA A O 1
ATOM 867 N N . HIS A 1 109 ? 0.929 8.468 10.644 1.00 90.50 109 HIS A N 1
ATOM 868 C CA . HIS A 1 109 ? 2.124 8.377 11.482 1.00 90.50 109 HIS A CA 1
ATOM 869 C C . HIS A 1 109 ? 2.643 6.935 11.592 1.00 90.50 109 HIS A C 1
ATOM 871 O O . HIS A 1 109 ? 3.837 6.690 11.410 1.00 90.50 109 HIS A O 1
ATOM 877 N N . TYR A 1 110 ? 1.765 5.953 11.816 1.00 91.00 110 TYR A N 1
ATOM 878 C CA . TYR A 1 110 ? 2.168 4.543 11.848 1.00 91.00 110 TYR A CA 1
ATOM 879 C C . TYR A 1 110 ? 2.684 4.047 10.497 1.00 91.00 110 TYR A C 1
ATOM 881 O O . TYR A 1 110 ? 3.704 3.356 10.454 1.00 91.00 110 TYR A O 1
ATOM 889 N N . CYS A 1 111 ? 2.043 4.442 9.395 1.00 92.38 111 CYS A N 1
ATOM 890 C CA . CYS A 1 111 ? 2.509 4.105 8.054 1.00 92.38 111 CYS A CA 1
ATOM 891 C C . CYS A 1 111 ? 3.883 4.727 7.755 1.00 92.38 111 CYS A C 1
ATOM 893 O O . CYS A 1 111 ? 4.767 4.051 7.228 1.00 92.38 111 CYS A O 1
ATOM 895 N N . PHE A 1 112 ? 4.099 5.989 8.138 1.00 91.31 112 PHE A N 1
ATOM 896 C CA . PHE A 1 112 ? 5.395 6.660 8.019 1.00 91.31 112 PHE A CA 1
ATOM 897 C C . PHE A 1 112 ? 6.487 5.923 8.804 1.00 91.31 112 PHE A C 1
ATOM 899 O O . PHE A 1 112 ? 7.564 5.652 8.265 1.00 91.31 112 PHE A O 1
ATOM 906 N N . SER A 1 113 ? 6.199 5.568 10.059 1.00 90.25 113 SER A N 1
ATOM 907 C CA . SER A 1 113 ? 7.120 4.834 10.929 1.00 90.25 113 SER A CA 1
ATOM 908 C C . SER A 1 113 ? 7.427 3.438 10.397 1.00 90.25 113 SER A C 1
ATOM 910 O O . SER A 1 113 ? 8.582 3.022 10.444 1.00 90.25 113 SER A O 1
ATOM 912 N N . LEU A 1 114 ? 6.445 2.736 9.822 1.00 90.38 114 LEU A N 1
ATOM 913 C CA . LEU A 1 114 ? 6.666 1.450 9.156 1.00 90.38 114 LEU A CA 1
ATOM 914 C C . LEU A 1 114 ? 7.684 1.589 8.015 1.00 90.38 114 LEU A C 1
ATOM 916 O O . LEU A 1 114 ? 8.684 0.876 8.002 1.00 90.38 114 LEU A O 1
ATOM 920 N N . LEU A 1 115 ? 7.486 2.554 7.112 1.00 90.19 115 LEU A N 1
ATOM 921 C CA . LEU A 1 115 ? 8.395 2.800 5.983 1.00 90.19 115 LEU A CA 1
ATOM 922 C C . LEU A 1 115 ? 9.802 3.232 6.428 1.00 90.19 115 LEU A C 1
ATOM 924 O O . LEU A 1 115 ? 10.784 2.950 5.738 1.00 90.19 115 LEU A O 1
ATOM 928 N N . LYS A 1 116 ? 9.907 3.908 7.578 1.00 88.12 116 LYS A N 1
ATOM 929 C CA . LYS A 1 116 ? 11.179 4.323 8.183 1.00 88.12 116 LYS A CA 1
ATOM 930 C C . LYS A 1 116 ? 11.927 3.145 8.804 1.00 88.12 116 LYS A C 1
ATOM 932 O O . LYS A 1 116 ? 13.104 2.951 8.509 1.00 88.12 116 LYS A O 1
ATOM 937 N N . VAL A 1 117 ? 11.251 2.345 9.627 1.00 85.00 117 VAL A N 1
ATOM 938 C CA . VAL A 1 117 ? 11.848 1.172 10.288 1.00 85.00 117 VAL A CA 1
ATOM 939 C C . VAL A 1 117 ? 12.331 0.157 9.253 1.00 85.00 117 VAL A C 1
ATOM 941 O O . VAL A 1 117 ? 13.447 -0.344 9.373 1.00 85.00 117 VAL A O 1
ATOM 944 N N . ASN A 1 118 ? 11.550 -0.053 8.191 1.00 82.56 118 ASN A N 1
ATOM 945 C CA . ASN A 1 118 ? 11.899 -0.932 7.074 1.00 82.56 118 ASN A CA 1
ATOM 946 C C . ASN A 1 118 ? 13.191 -0.526 6.336 1.00 82.56 118 ASN A C 1
ATOM 948 O O . ASN A 1 118 ? 13.787 -1.365 5.665 1.00 82.56 118 ASN A O 1
ATOM 952 N N . GLY A 1 119 ? 13.616 0.742 6.425 1.00 70.25 119 GLY A N 1
ATOM 953 C CA . GLY A 1 119 ? 14.912 1.204 5.905 1.00 70.25 119 GLY A CA 1
ATOM 954 C C . GLY A 1 119 ? 16.064 0.991 6.894 1.00 70.25 119 GLY A C 1
ATOM 955 O O . GLY A 1 119 ? 17.160 0.607 6.507 1.00 70.25 119 GLY A O 1
ATOM 956 N N . SER A 1 120 ? 15.806 1.163 8.195 1.00 65.44 120 SER A N 1
ATOM 957 C CA . SER A 1 120 ? 16.843 1.108 9.240 1.00 65.44 120 SER A CA 1
ATOM 958 C C . SER A 1 120 ? 17.406 -0.285 9.553 1.00 65.44 120 SER A C 1
ATOM 960 O O . SER A 1 120 ? 18.474 -0.384 10.153 1.00 65.44 120 SER A O 1
ATOM 962 N N . SER A 1 121 ? 16.743 -1.370 9.139 1.00 57.50 121 SER A N 1
ATOM 963 C CA . SER A 1 121 ? 17.195 -2.750 9.392 1.00 57.50 121 SER A CA 1
ATOM 964 C C . SER A 1 121 ? 18.450 -3.163 8.599 1.00 57.50 121 SER A C 1
ATOM 966 O O . SER A 1 121 ? 18.867 -4.316 8.662 1.00 57.50 121 SER A O 1
ATOM 968 N N . HIS A 1 122 ? 19.049 -2.243 7.837 1.00 56.19 122 HIS A N 1
ATOM 969 C CA . HIS A 1 122 ? 20.163 -2.487 6.920 1.00 56.19 122 HIS A CA 1
ATOM 970 C C . HIS A 1 122 ? 21.568 -2.314 7.545 1.00 56.19 122 HIS A C 1
ATOM 972 O O . HIS A 1 122 ? 22.567 -2.564 6.877 1.00 56.19 122 HIS A O 1
ATOM 978 N N . VAL A 1 123 ? 21.704 -1.910 8.813 1.00 49.75 123 VAL A N 1
ATOM 979 C CA . VAL A 1 123 ? 23.037 -1.555 9.353 1.00 49.75 123 VAL A CA 1
ATOM 980 C C . VAL A 1 123 ? 23.920 -2.765 9.726 1.00 49.75 123 VAL A C 1
ATOM 982 O O . VAL A 1 123 ? 25.131 -2.598 9.820 1.00 49.75 123 VAL A O 1
ATOM 985 N N . GLU A 1 124 ? 23.400 -3.994 9.855 1.00 45.38 124 GLU A N 1
ATOM 986 C CA . GLU A 1 124 ? 24.205 -5.112 10.404 1.00 45.38 124 GLU A CA 1
ATOM 987 C C . GLU A 1 124 ? 24.646 -6.228 9.439 1.00 45.38 124 GLU A C 1
ATOM 989 O O . GLU A 1 124 ? 25.448 -7.062 9.846 1.00 45.38 124 GLU A O 1
ATOM 994 N N . ASN A 1 125 ? 24.244 -6.254 8.162 1.00 42.44 125 ASN A N 1
ATOM 995 C CA . ASN A 1 125 ? 24.690 -7.320 7.246 1.00 42.44 125 ASN A CA 1
ATOM 996 C C . ASN A 1 125 ? 25.385 -6.776 5.995 1.00 42.44 125 ASN A C 1
ATOM 998 O O . ASN A 1 125 ? 24.798 -6.584 4.931 1.00 42.44 125 ASN A O 1
ATOM 1002 N N . ILE A 1 126 ? 26.697 -6.580 6.137 1.00 47.41 126 ILE A N 1
ATOM 1003 C CA . ILE A 1 126 ? 27.659 -6.397 5.048 1.00 47.41 126 ILE A CA 1
ATOM 1004 C C . ILE A 1 126 ? 27.746 -7.719 4.271 1.00 47.41 126 ILE A C 1
ATOM 1006 O O . ILE A 1 126 ? 28.623 -8.527 4.551 1.00 47.41 126 ILE A O 1
ATOM 1010 N N . GLN A 1 127 ? 26.809 -7.962 3.349 1.00 43.28 127 GLN A N 1
ATOM 1011 C CA . GLN A 1 127 ? 26.949 -8.777 2.130 1.00 43.28 127 GLN A CA 1
ATOM 1012 C C . GLN A 1 127 ? 25.573 -8.982 1.472 1.00 43.28 127 GLN A C 1
ATOM 1014 O O . GLN A 1 127 ? 24.798 -9.838 1.875 1.00 43.28 127 GLN A O 1
ATOM 1019 N N . GLY A 1 128 ? 25.317 -8.232 0.396 1.00 39.62 128 GLY A N 1
ATOM 1020 C CA . GLY A 1 128 ? 24.430 -8.663 -0.689 1.00 39.62 128 GLY A CA 1
ATOM 1021 C C . GLY A 1 128 ? 22.923 -8.461 -0.492 1.00 39.62 128 GLY A C 1
ATOM 1022 O O . GLY A 1 128 ? 22.241 -9.309 0.058 1.00 39.62 128 GLY A O 1
ATOM 1023 N N . ALA A 1 129 ? 22.410 -7.383 -1.095 1.00 44.97 129 ALA A N 1
ATOM 1024 C CA . ALA A 1 129 ? 21.070 -7.275 -1.685 1.00 44.97 129 ALA A CA 1
ATOM 1025 C C . ALA A 1 129 ? 19.881 -7.796 -0.846 1.00 44.97 129 ALA A C 1
ATOM 1027 O O . ALA A 1 129 ? 19.402 -8.908 -1.054 1.00 44.97 129 ALA A O 1
ATOM 1028 N N . GLY A 1 130 ? 19.315 -6.952 0.021 1.00 50.88 130 GLY A N 1
ATOM 1029 C CA . GLY A 1 130 ? 18.070 -7.313 0.707 1.00 50.88 130 GLY A CA 1
ATOM 1030 C C . GLY A 1 130 ? 17.468 -6.229 1.593 1.00 50.88 130 GLY A C 1
ATOM 1031 O O . GLY A 1 130 ? 17.075 -6.524 2.714 1.00 50.88 130 GLY A O 1
ATOM 1032 N N . GLY A 1 131 ? 17.418 -4.974 1.135 1.00 58.94 131 GLY A N 1
ATOM 1033 C CA . GLY A 1 131 ? 16.588 -3.962 1.798 1.00 58.94 131 GLY A CA 1
ATOM 1034 C C . GLY A 1 131 ? 15.100 -4.259 1.587 1.00 58.94 131 GLY A C 1
ATOM 1035 O O . GLY A 1 131 ? 14.731 -4.823 0.554 1.00 58.94 131 GLY A O 1
ATOM 1036 N N . SER A 1 132 ? 14.236 -3.874 2.536 1.00 72.81 132 SER A N 1
ATOM 1037 C CA . SER A 1 132 ? 12.789 -3.990 2.323 1.00 72.81 132 SER A CA 1
ATOM 1038 C C . SER A 1 132 ? 12.399 -3.173 1.080 1.00 72.81 132 SER A C 1
ATOM 1040 O O . SER A 1 132 ? 12.704 -1.972 1.026 1.00 72.81 132 SER A O 1
ATOM 1042 N N . PRO A 1 133 ? 11.711 -3.780 0.091 1.00 75.44 133 PRO A N 1
ATOM 1043 C CA . PRO A 1 133 ? 11.297 -3.090 -1.134 1.00 75.44 133 PRO A CA 1
ATOM 1044 C C . PRO A 1 133 ? 10.285 -1.969 -0.853 1.00 75.44 133 PRO A C 1
ATOM 1046 O O . PRO A 1 133 ? 10.000 -1.144 -1.719 1.00 75.44 133 PRO A O 1
ATOM 1049 N N . VAL A 1 134 ? 9.733 -1.920 0.361 1.00 84.75 134 VAL A N 1
ATOM 1050 C CA . VAL A 1 134 ? 8.791 -0.896 0.805 1.00 84.75 134 VAL A CA 1
ATOM 1051 C C . VAL A 1 134 ? 9.394 -0.149 1.995 1.00 84.75 134 VAL A C 1
ATOM 1053 O O . VAL A 1 134 ? 9.068 -0.395 3.157 1.00 84.75 134 VAL A O 1
ATOM 1056 N N . SER A 1 135 ? 10.313 0.763 1.678 1.00 89.56 135 SER A N 1
ATOM 1057 C CA . SER A 1 135 ? 11.002 1.646 2.622 1.00 89.56 135 SER A CA 1
ATOM 1058 C C . SER A 1 135 ? 11.251 3.024 2.004 1.00 89.56 135 SER A C 1
ATOM 1060 O O . SER A 1 135 ? 11.272 3.171 0.778 1.00 89.56 135 SER A O 1
ATOM 1062 N N . TRP A 1 136 ? 11.461 4.041 2.847 1.00 89.81 136 TRP A N 1
ATOM 1063 C CA . TRP A 1 136 ? 11.805 5.388 2.367 1.00 89.81 136 TRP A CA 1
ATOM 1064 C C . TRP A 1 136 ? 13.112 5.400 1.573 1.00 89.81 136 TRP A C 1
ATOM 1066 O O . TRP A 1 136 ? 13.180 6.020 0.515 1.00 89.81 136 TRP A O 1
ATOM 1076 N N . GLU A 1 137 ? 14.131 4.682 2.049 1.00 88.44 137 GLU A N 1
ATOM 1077 C CA . GLU A 1 137 ? 15.428 4.608 1.370 1.00 88.44 137 GLU A CA 1
ATOM 1078 C C . GLU A 1 137 ? 15.302 3.988 -0.022 1.00 88.44 137 GLU A C 1
ATOM 1080 O O . GLU A 1 137 ? 15.787 4.561 -1.000 1.00 88.44 137 GLU A O 1
ATOM 1085 N N . HIS A 1 138 ? 14.584 2.865 -0.133 1.00 86.00 138 HIS A N 1
ATOM 1086 C CA . HIS A 1 138 ? 14.352 2.215 -1.419 1.00 86.00 138 HIS A CA 1
ATOM 1087 C C . HIS A 1 138 ? 13.592 3.123 -2.392 1.00 86.00 138 HIS A C 1
ATOM 1089 O O . HIS A 1 138 ? 13.924 3.176 -3.579 1.00 86.00 138 HIS A O 1
ATOM 1095 N N . PHE A 1 139 ? 12.607 3.878 -1.900 1.00 88.19 139 PHE A N 1
ATOM 1096 C CA . PHE A 1 139 ? 11.853 4.818 -2.722 1.00 88.19 139 PHE A CA 1
ATOM 1097 C C . PHE A 1 139 ? 12.724 5.959 -3.260 1.00 88.19 139 PHE A C 1
ATOM 1099 O O . PHE A 1 139 ? 12.744 6.187 -4.470 1.00 88.19 139 PHE A O 1
ATOM 1106 N N . PHE A 1 140 ? 13.486 6.647 -2.403 1.00 88.44 140 PHE A N 1
ATOM 1107 C CA . PHE A 1 140 ? 14.350 7.747 -2.850 1.00 88.4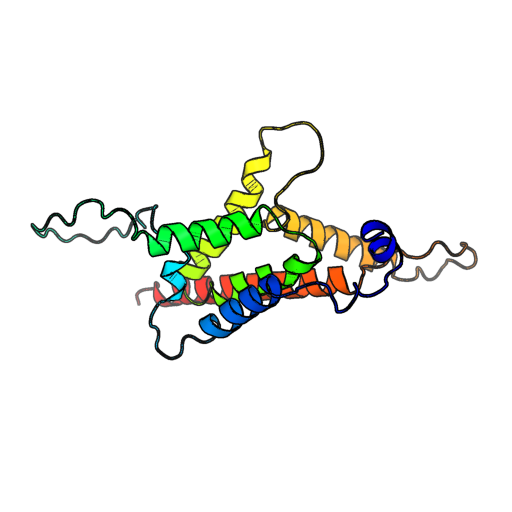4 140 PHE A CA 1
ATOM 1108 C C . PHE A 1 140 ? 15.465 7.266 -3.783 1.00 88.44 140 PHE A C 1
ATOM 1110 O O . PHE A 1 140 ? 15.792 7.946 -4.761 1.00 88.44 140 PHE A O 1
ATOM 1117 N N . HIS A 1 141 ? 16.010 6.073 -3.537 1.00 86.00 141 HIS A N 1
ATOM 1118 C CA . HIS A 1 141 ? 16.962 5.443 -4.445 1.00 86.00 141 HIS A CA 1
ATOM 1119 C C . HIS A 1 141 ? 16.334 5.159 -5.818 1.00 86.00 141 HIS A C 1
ATOM 1121 O O . HIS A 1 141 ? 16.892 5.549 -6.843 1.00 86.00 141 HIS A O 1
ATOM 1127 N N . SER A 1 142 ? 15.138 4.563 -5.845 1.00 84.38 142 SER A N 1
ATOM 1128 C CA . SER A 1 142 ? 14.402 4.270 -7.084 1.00 84.38 142 SER A CA 1
ATOM 1129 C C . SER A 1 142 ? 14.042 5.540 -7.858 1.00 84.38 142 SER A C 1
ATOM 1131 O O . SER A 1 142 ? 14.163 5.573 -9.081 1.00 84.38 142 SER A O 1
ATOM 1133 N N . LEU A 1 143 ? 13.671 6.615 -7.157 1.00 85.88 143 LEU A N 1
ATOM 1134 C CA . LEU A 1 143 ? 13.388 7.916 -7.764 1.00 85.88 143 LEU A CA 1
ATOM 1135 C C . LEU A 1 143 ? 14.646 8.549 -8.376 1.00 85.88 143 LEU A C 1
ATOM 1137 O O . LEU A 1 143 ? 14.589 9.106 -9.471 1.00 85.88 143 LEU A O 1
ATOM 1141 N N . THR A 1 144 ? 15.785 8.433 -7.691 1.00 86.38 144 THR A N 1
ATOM 1142 C CA . THR A 1 144 ? 17.079 8.923 -8.188 1.00 86.38 144 THR A CA 1
ATOM 1143 C C . THR A 1 144 ? 17.474 8.171 -9.452 1.00 86.38 144 THR A C 1
ATOM 1145 O O . THR A 1 144 ? 17.786 8.794 -10.464 1.00 86.38 144 THR A O 1
ATOM 1148 N N . LEU A 1 145 ? 17.380 6.838 -9.438 1.00 82.75 145 LEU A N 1
ATOM 1149 C CA . LEU A 1 145 ? 17.620 6.015 -10.621 1.00 82.75 145 LEU A CA 1
ATOM 1150 C C . LEU A 1 145 ? 16.677 6.388 -11.767 1.00 82.75 145 LEU A C 1
ATOM 1152 O O . LEU A 1 145 ? 17.133 6.525 -12.898 1.00 82.75 145 LEU A O 1
ATOM 1156 N N . TYR A 1 146 ? 15.385 6.586 -11.500 1.00 82.75 146 TYR A N 1
ATOM 1157 C CA . TYR A 1 146 ? 14.426 7.012 -12.520 1.00 82.75 146 TYR A CA 1
ATOM 1158 C C . TYR A 1 146 ? 14.816 8.354 -13.151 1.00 82.75 146 TYR A C 1
ATOM 1160 O O . TYR A 1 146 ? 14.847 8.480 -14.373 1.00 82.75 146 TYR A O 1
ATOM 1168 N N . HIS A 1 147 ? 15.190 9.337 -12.333 1.00 83.06 147 HIS A N 1
ATOM 1169 C CA . HIS A 1 147 ? 15.631 10.643 -12.811 1.00 83.06 147 HIS A CA 1
ATOM 1170 C C . HIS A 1 147 ? 16.920 10.571 -13.648 1.00 83.06 147 HIS A C 1
ATOM 1172 O O . HIS A 1 147 ? 17.019 11.218 -14.692 1.00 83.06 147 HIS A O 1
ATOM 1178 N N . GLU A 1 148 ? 17.891 9.751 -13.238 1.00 83.81 148 GLU A N 1
ATOM 1179 C CA . GLU A 1 148 ? 19.116 9.523 -14.012 1.00 83.81 148 GLU A CA 1
ATOM 1180 C C . GLU A 1 148 ? 18.835 8.858 -15.368 1.00 83.81 148 GLU A C 1
ATOM 1182 O O . GLU A 1 148 ? 19.469 9.217 -16.362 1.00 83.81 148 GLU A O 1
ATOM 1187 N N . HIS A 1 149 ? 17.880 7.923 -15.438 1.00 78.69 149 HIS A N 1
ATOM 1188 C CA . HIS A 1 149 ? 17.461 7.313 -16.705 1.00 78.69 149 HIS A CA 1
ATOM 1189 C C . HIS A 1 149 ? 16.764 8.327 -17.618 1.00 78.69 149 HIS A C 1
ATOM 1191 O O . HIS A 1 149 ? 17.153 8.454 -18.776 1.00 78.69 149 HIS A O 1
ATOM 1197 N N . LEU A 1 150 ? 15.835 9.129 -17.084 1.00 76.56 150 LEU A N 1
ATOM 1198 C CA . LEU A 1 150 ? 15.169 10.185 -17.854 1.00 76.56 150 LEU A CA 1
ATOM 1199 C C . LEU A 1 150 ? 16.160 11.185 -18.465 1.00 76.56 150 LEU A C 1
ATOM 1201 O O . LEU A 1 150 ? 15.969 11.627 -19.595 1.00 76.56 150 LEU A O 1
ATOM 1205 N N . ARG A 1 151 ? 17.230 11.539 -17.740 1.00 75.06 151 ARG A N 1
ATOM 1206 C CA . ARG A 1 151 ? 18.254 12.459 -18.258 1.00 75.06 151 ARG A CA 1
ATOM 1207 C C . ARG A 1 151 ? 19.065 11.843 -19.402 1.00 75.06 151 ARG A C 1
ATOM 1209 O O . ARG A 1 151 ? 19.448 12.561 -20.319 1.00 75.06 151 ARG A O 1
ATOM 1216 N N . LYS A 1 152 ? 19.341 10.536 -19.343 1.00 69.75 152 LYS A N 1
ATOM 1217 C CA . LYS A 1 152 ? 20.109 9.806 -20.368 1.00 69.75 152 LYS A CA 1
ATOM 1218 C C . LYS A 1 152 ? 19.297 9.516 -21.632 1.00 69.75 152 LYS A C 1
ATOM 1220 O O . LYS A 1 152 ? 19.892 9.426 -22.700 1.00 69.75 152 LYS A O 1
ATOM 1225 N N . ASP A 1 153 ? 17.976 9.404 -21.514 1.00 62.59 153 ASP A N 1
ATOM 1226 C CA . ASP A 1 153 ? 17.063 9.193 -22.645 1.00 62.59 153 ASP A CA 1
ATOM 1227 C C . ASP A 1 153 ? 16.764 10.484 -23.436 1.00 62.59 153 ASP A C 1
ATOM 1229 O O . ASP A 1 153 ? 16.144 10.426 -24.500 1.00 62.59 153 ASP A O 1
ATOM 1233 N N . LEU A 1 154 ? 17.218 11.655 -22.965 1.00 58.53 154 LEU A N 1
ATOM 1234 C CA . LEU A 1 154 ? 17.124 12.898 -23.727 1.00 58.53 154 LEU A CA 1
ATOM 1235 C C . LEU A 1 154 ? 18.175 12.877 -24.855 1.00 58.53 154 LEU A C 1
ATOM 1237 O O . LEU A 1 154 ? 19.372 12.818 -24.559 1.00 58.53 154 LEU A O 1
ATOM 1241 N N . PRO A 1 155 ? 17.779 12.921 -26.142 1.00 55.25 155 PRO A N 1
ATOM 1242 C CA . PRO A 1 155 ? 18.733 12.849 -27.237 1.00 55.25 155 PRO A CA 1
ATOM 1243 C C . PRO A 1 155 ? 19.660 14.066 -27.185 1.00 55.25 155 PRO A C 1
ATOM 1245 O O . PRO A 1 155 ? 19.232 15.202 -27.385 1.00 55.25 155 PRO A O 1
ATOM 1248 N N . SER A 1 156 ? 20.944 13.824 -26.910 1.00 49.16 156 SER A N 1
ATOM 1249 C CA . SER A 1 156 ? 21.980 14.832 -27.116 1.00 49.16 156 SER A CA 1
ATOM 1250 C C . SER A 1 156 ? 22.004 15.181 -28.604 1.00 49.16 156 SER A C 1
ATOM 1252 O O . SER A 1 156 ? 22.112 14.280 -29.442 1.00 49.16 156 SER A O 1
ATOM 1254 N N . ALA A 1 157 ? 21.888 16.471 -28.926 1.00 54.69 157 ALA A N 1
ATOM 1255 C CA . ALA A 1 157 ? 21.712 16.991 -30.284 1.00 54.69 157 ALA A CA 1
ATOM 1256 C C . ALA A 1 157 ? 22.860 16.654 -31.268 1.00 54.69 157 ALA A C 1
ATOM 1258 O O . ALA A 1 157 ? 22.726 16.933 -32.454 1.00 54.69 157 ALA A O 1
ATOM 1259 N N . ASP A 1 158 ? 23.936 16.003 -30.808 1.00 51.56 158 ASP A N 1
ATOM 1260 C CA . ASP A 1 158 ? 25.177 15.800 -31.568 1.00 51.56 158 ASP A CA 1
ATOM 1261 C C . ASP A 1 158 ? 25.545 14.340 -31.902 1.00 51.56 158 ASP A C 1
ATOM 1263 O O . ASP A 1 158 ? 26.656 14.076 -32.355 1.00 51.56 158 ASP A O 1
ATOM 1267 N N . SER A 1 159 ? 24.662 13.350 -31.731 1.00 46.28 159 SER A N 1
ATOM 1268 C CA . SER A 1 159 ? 25.050 11.935 -31.937 1.00 46.28 159 SER A CA 1
ATOM 1269 C C . SER A 1 159 ? 24.427 11.268 -33.168 1.00 46.28 159 SER A C 1
ATOM 1271 O O . SER A 1 159 ? 23.642 10.325 -33.087 1.00 46.28 159 SER A O 1
ATOM 1273 N N . VAL A 1 160 ? 24.859 11.711 -34.351 1.00 51.97 160 VAL A N 1
ATOM 1274 C CA . VAL A 1 160 ? 24.809 10.885 -35.568 1.00 51.97 160 VAL A CA 1
ATOM 1275 C C . VAL A 1 160 ? 25.857 9.781 -35.384 1.00 51.97 160 VAL A C 1
ATOM 1277 O O . VAL A 1 160 ? 27.037 10.086 -35.307 1.00 51.97 160 VAL A O 1
ATOM 1280 N N . GLN A 1 161 ? 25.436 8.512 -35.317 1.00 51.28 161 GLN A N 1
ATOM 1281 C CA . GLN A 1 161 ? 26.271 7.301 -35.143 1.00 51.28 161 GLN A CA 1
ATOM 1282 C C . GLN A 1 161 ? 26.607 6.886 -33.701 1.00 51.28 161 GLN A C 1
ATOM 1284 O O . GLN A 1 161 ? 27.773 6.766 -33.350 1.00 51.28 161 GLN A O 1
ATOM 1289 N N . TYR A 1 162 ? 25.620 6.460 -32.911 1.00 44.44 162 TYR A N 1
ATOM 1290 C CA . TYR A 1 162 ? 25.869 5.348 -31.987 1.00 44.44 162 TYR A CA 1
ATOM 1291 C C . TYR A 1 162 ? 24.756 4.312 -32.091 1.00 44.44 162 TYR A C 1
ATOM 1293 O O . TYR A 1 162 ? 23.567 4.614 -32.099 1.00 44.44 162 TYR A O 1
ATOM 1301 N N . ARG A 1 163 ? 25.197 3.069 -32.279 1.00 41.75 163 ARG A N 1
ATOM 1302 C CA . ARG A 1 163 ? 24.384 1.876 -32.491 1.00 41.75 163 ARG A CA 1
ATOM 1303 C C . ARG A 1 163 ? 23.309 1.746 -31.415 1.00 41.75 163 ARG A C 1
ATOM 1305 O O . ARG A 1 163 ? 23.595 1.955 -30.243 1.00 41.75 163 ARG A O 1
ATOM 1312 N N . HIS A 1 164 ? 22.132 1.298 -31.845 1.00 47.41 164 HIS A N 1
ATOM 1313 C CA . HIS A 1 164 ? 21.050 0.756 -31.029 1.00 47.41 164 HIS A CA 1
ATOM 1314 C C . HIS A 1 164 ? 21.569 -0.139 -29.889 1.00 47.41 164 HIS A C 1
ATOM 1316 O O . HIS A 1 164 ? 21.724 -1.349 -30.052 1.00 47.41 164 HIS A O 1
ATOM 1322 N N . LEU A 1 165 ? 21.810 0.446 -28.721 1.00 43.91 165 LEU A N 1
ATOM 1323 C CA . LEU A 1 165 ? 21.617 -0.250 -27.463 1.00 43.91 165 LEU A CA 1
ATOM 1324 C C . LEU A 1 165 ? 20.157 0.024 -27.094 1.00 43.91 165 LEU A C 1
ATOM 1326 O O . LEU A 1 165 ? 19.754 1.185 -27.181 1.00 43.91 165 LEU A O 1
ATOM 1330 N N . PRO A 1 166 ? 19.336 -0.982 -26.745 1.00 44.62 166 PRO A N 1
ATOM 1331 C CA . PRO A 1 166 ? 18.005 -0.695 -26.243 1.00 44.62 166 PRO A CA 1
ATOM 1332 C C . PRO A 1 166 ? 18.206 0.182 -25.011 1.00 44.62 166 PRO A C 1
ATOM 1334 O O . PRO A 1 166 ? 18.790 -0.278 -24.026 1.00 44.62 166 PRO A O 1
ATOM 1337 N N . SER A 1 167 ? 17.791 1.447 -25.086 1.00 51.22 167 SER A N 1
ATOM 1338 C CA . SER A 1 167 ? 17.536 2.253 -23.905 1.00 51.22 167 SER A CA 1
ATOM 1339 C C . SER A 1 167 ? 16.606 1.401 -23.061 1.00 51.22 167 SER A C 1
ATOM 1341 O O . SER A 1 167 ? 15.457 1.139 -23.419 1.00 51.22 167 SER A O 1
ATOM 1343 N N . ARG A 1 168 ? 17.152 0.811 -21.999 1.00 55.44 168 ARG A N 1
ATOM 1344 C CA . ARG A 1 168 ? 16.377 -0.003 -21.074 1.00 55.44 168 ARG A CA 1
ATOM 1345 C C . ARG A 1 168 ? 15.621 0.993 -20.202 1.00 55.44 168 ARG A C 1
ATOM 1347 O O . ARG A 1 168 ? 15.982 1.212 -19.053 1.00 55.44 168 ARG A O 1
ATOM 1354 N N . GLY A 1 169 ? 14.665 1.678 -20.827 1.00 61.19 169 GLY A N 1
ATOM 1355 C CA . GLY A 1 169 ? 13.779 2.628 -20.183 1.00 61.19 169 GLY A CA 1
ATOM 1356 C C . GLY A 1 169 ? 13.021 1.931 -19.064 1.00 61.19 169 GLY A C 1
ATOM 1357 O O . GLY A 1 169 ? 12.896 0.700 -19.054 1.00 61.19 169 GLY A O 1
ATOM 1358 N N . ILE A 1 170 ? 12.537 2.725 -18.112 1.00 70.06 170 ILE A N 1
ATOM 1359 C CA . ILE A 1 170 ? 11.707 2.213 -17.028 1.00 70.06 170 ILE A CA 1
ATOM 1360 C C . ILE A 1 170 ? 10.548 1.400 -17.618 1.00 70.06 170 ILE A C 1
ATOM 1362 O O . ILE A 1 170 ? 9.903 1.805 -18.589 1.00 70.06 170 ILE A O 1
ATOM 1366 N N . THR A 1 171 ? 10.293 0.221 -17.069 1.00 80.94 171 THR A N 1
ATOM 1367 C CA . THR A 1 171 ? 9.147 -0.577 -17.498 1.00 80.94 171 THR A CA 1
ATOM 1368 C C . THR A 1 171 ? 7.853 0.086 -17.022 1.00 80.94 171 THR A C 1
ATOM 1370 O O . THR A 1 171 ? 7.826 0.724 -15.970 1.00 80.94 171 THR A O 1
ATOM 1373 N N . GLN A 1 172 ? 6.743 -0.119 -17.740 1.00 80.62 172 GLN A N 1
ATOM 1374 C CA . GLN A 1 172 ? 5.430 0.391 -17.313 1.00 80.62 172 GLN A CA 1
ATOM 1375 C C . GLN A 1 172 ? 5.095 -0.025 -15.869 1.00 80.62 172 GLN A C 1
ATOM 1377 O O . GLN A 1 172 ? 4.565 0.761 -15.096 1.00 80.62 172 GLN A O 1
ATOM 1382 N N . LYS A 1 173 ? 5.483 -1.245 -15.475 1.00 79.81 173 LYS A N 1
ATOM 1383 C CA . LYS A 1 173 ? 5.265 -1.770 -14.119 1.00 79.81 173 LYS A CA 1
ATOM 1384 C C . LYS A 1 173 ? 6.064 -1.018 -13.054 1.00 79.81 173 LYS A C 1
ATOM 1386 O O . LYS A 1 173 ? 5.546 -0.774 -11.968 1.00 79.81 173 LYS A O 1
ATOM 1391 N N . GLU A 1 174 ? 7.310 -0.656 -13.347 1.00 82.44 174 GLU A N 1
ATOM 1392 C CA . GLU A 1 174 ? 8.133 0.161 -12.447 1.00 82.44 174 GLU A CA 1
ATOM 1393 C C . GLU A 1 174 ? 7.581 1.589 -12.344 1.00 82.44 174 GLU A C 1
ATOM 1395 O O . GLU A 1 174 ? 7.517 2.139 -11.245 1.00 82.44 174 GLU A O 1
ATOM 1400 N N . GLN A 1 175 ? 7.104 2.162 -13.455 1.00 84.62 175 GLN A N 1
ATOM 1401 C CA . GLN A 1 175 ? 6.421 3.456 -13.452 1.00 84.62 175 GLN A CA 1
ATOM 1402 C C . GLN A 1 175 ? 5.142 3.418 -12.602 1.00 84.62 175 GLN A C 1
ATOM 1404 O O . GLN A 1 175 ? 4.947 4.287 -11.751 1.00 84.62 175 GLN A O 1
ATOM 1409 N N . ASP A 1 176 ? 4.297 2.402 -12.776 1.00 89.00 176 ASP A N 1
ATOM 1410 C CA . ASP A 1 176 ? 3.074 2.225 -11.986 1.00 89.00 176 ASP A CA 1
ATOM 1411 C C . ASP A 1 176 ? 3.393 2.046 -10.489 1.00 89.00 176 ASP A C 1
ATOM 1413 O O . ASP A 1 176 ? 2.684 2.574 -9.628 1.00 89.00 176 ASP A O 1
ATOM 1417 N N . GLY A 1 177 ? 4.493 1.354 -10.169 1.00 89.44 177 GLY A N 1
ATOM 1418 C CA . GLY A 1 177 ? 5.021 1.228 -8.809 1.00 89.44 177 GLY A CA 1
ATOM 1419 C C . GLY A 1 177 ? 5.431 2.571 -8.200 1.00 89.44 177 GLY A C 1
ATOM 1420 O O . GLY A 1 177 ? 5.019 2.887 -7.082 1.00 89.44 177 GLY A O 1
ATOM 1421 N N . LEU A 1 178 ? 6.179 3.393 -8.945 1.00 89.62 178 LEU A N 1
ATOM 1422 C CA . LEU A 1 178 ? 6.564 4.743 -8.518 1.00 89.62 178 LEU A CA 1
ATOM 1423 C C . LEU A 1 178 ? 5.342 5.641 -8.304 1.00 89.62 178 LEU A C 1
ATOM 1425 O O . LEU A 1 178 ? 5.270 6.344 -7.296 1.00 89.62 178 LEU A O 1
ATOM 1429 N N . ILE A 1 179 ? 4.365 5.597 -9.213 1.00 91.88 179 ILE A N 1
ATOM 1430 C CA . ILE A 1 179 ? 3.112 6.353 -9.087 1.00 91.88 179 ILE A CA 1
ATOM 1431 C C . ILE A 1 179 ? 2.368 5.937 -7.814 1.00 91.88 179 ILE A C 1
ATOM 1433 O O . ILE A 1 179 ? 1.953 6.801 -7.041 1.00 91.88 179 ILE A O 1
ATOM 1437 N N . ALA A 1 180 ? 2.230 4.634 -7.557 1.00 93.62 180 ALA A N 1
ATOM 1438 C CA . ALA A 1 180 ? 1.561 4.133 -6.359 1.00 93.62 180 ALA A CA 1
ATOM 1439 C C . ALA A 1 180 ? 2.272 4.584 -5.069 1.00 93.62 180 ALA A C 1
ATOM 1441 O O . ALA A 1 180 ? 1.616 4.990 -4.108 1.00 93.62 180 ALA A O 1
ATOM 1442 N N . PHE A 1 181 ? 3.608 4.582 -5.051 1.00 93.75 181 PHE A N 1
ATOM 1443 C CA . PHE A 1 181 ? 4.375 5.035 -3.888 1.00 93.75 181 PHE A CA 1
ATOM 1444 C C . PHE A 1 181 ? 4.269 6.554 -3.685 1.00 93.75 181 PHE A C 1
ATOM 1446 O O . PHE A 1 181 ? 4.121 7.025 -2.555 1.00 93.75 181 PHE A O 1
ATOM 1453 N N . LEU A 1 182 ? 4.280 7.340 -4.764 1.00 93.94 182 LEU A N 1
ATOM 1454 C CA . LEU A 1 182 ? 4.047 8.787 -4.712 1.00 93.94 182 LEU A CA 1
ATOM 1455 C C . LEU A 1 182 ? 2.650 9.112 -4.170 1.00 93.94 182 LEU A C 1
ATOM 1457 O O . LEU A 1 182 ? 2.505 10.006 -3.339 1.00 93.94 182 LEU A O 1
ATOM 1461 N N . GLN A 1 183 ? 1.628 8.359 -4.583 1.00 94.62 183 GLN A N 1
ATOM 1462 C CA . GLN A 1 183 ? 0.260 8.495 -4.071 1.00 94.62 183 GLN A CA 1
ATOM 1463 C C . GLN A 1 183 ? 0.162 8.166 -2.574 1.00 94.62 183 GLN A C 1
ATOM 1465 O O . GLN A 1 183 ? -0.477 8.907 -1.819 1.00 94.62 183 GLN A O 1
ATOM 1470 N N . LEU A 1 184 ? 0.827 7.097 -2.126 1.00 94.94 184 LEU A N 1
ATOM 1471 C CA . LEU A 1 184 ? 0.958 6.766 -0.704 1.00 94.94 184 LEU A CA 1
ATOM 1472 C C . LEU A 1 184 ? 1.646 7.902 0.066 1.00 94.94 184 LEU A C 1
ATOM 1474 O O . LEU A 1 184 ? 1.122 8.375 1.073 1.00 94.94 184 LEU A O 1
ATOM 1478 N N . THR A 1 185 ? 2.779 8.383 -0.443 1.00 93.81 185 THR A N 1
ATOM 1479 C CA . THR A 1 185 ? 3.562 9.473 0.158 1.00 93.81 185 THR A CA 1
ATOM 1480 C C . THR A 1 185 ? 2.735 10.748 0.286 1.00 93.81 185 THR A C 1
ATOM 1482 O O . THR A 1 185 ? 2.692 11.349 1.357 1.00 93.81 185 THR A O 1
ATOM 1485 N N . SER A 1 186 ? 2.018 11.127 -0.774 1.00 93.75 186 SER A N 1
ATOM 1486 C CA . SER A 1 186 ? 1.105 12.270 -0.761 1.00 93.75 186 SER A CA 1
ATOM 1487 C C . SER A 1 186 ? 0.033 12.107 0.312 1.00 93.75 186 SER A C 1
ATOM 1489 O O . SER A 1 186 ? -0.187 13.038 1.076 1.00 93.75 186 SER A O 1
ATOM 1491 N N . THR A 1 187 ? -0.568 10.920 0.428 1.00 93.19 187 THR A N 1
ATOM 1492 C CA . THR A 1 187 ? -1.601 10.636 1.436 1.00 93.19 187 THR A CA 1
ATOM 1493 C C . THR A 1 187 ? -1.052 10.803 2.856 1.00 93.19 187 THR A C 1
ATOM 1495 O O . THR A 1 187 ? -1.662 11.492 3.672 1.00 93.19 187 THR A O 1
ATOM 1498 N N . ILE A 1 188 ? 0.129 10.242 3.139 1.00 92.94 188 ILE A N 1
ATOM 1499 C CA . ILE A 1 188 ? 0.801 10.373 4.441 1.00 92.94 188 ILE A CA 1
ATOM 1500 C C . ILE A 1 188 ? 1.067 11.850 4.763 1.00 92.94 188 ILE A C 1
ATOM 1502 O O . ILE A 1 188 ? 0.720 12.314 5.848 1.00 92.94 188 ILE A O 1
ATOM 1506 N N . ILE A 1 189 ? 1.640 12.604 3.819 1.00 92.50 189 ILE A N 1
ATOM 1507 C CA . ILE A 1 189 ? 1.973 14.022 4.015 1.00 92.50 189 ILE A CA 1
ATOM 1508 C C . ILE A 1 189 ? 0.714 14.864 4.234 1.00 92.50 189 ILE A C 1
ATOM 1510 O O . ILE A 1 189 ? 0.714 15.715 5.118 1.00 92.50 189 ILE A O 1
ATOM 1514 N N . THR A 1 190 ? -0.365 14.631 3.480 1.00 91.50 190 THR A N 1
ATOM 1515 C CA . THR A 1 190 ? -1.631 15.358 3.659 1.00 91.50 190 THR A CA 1
ATOM 1516 C C . THR A 1 190 ? -2.161 15.185 5.082 1.00 91.50 190 THR A C 1
ATOM 1518 O O . THR A 1 190 ? -2.496 16.176 5.727 1.00 91.50 190 THR A O 1
ATOM 1521 N N . TRP A 1 191 ? -2.192 13.960 5.609 1.00 88.62 191 TRP A N 1
ATOM 1522 C CA . TRP A 1 191 ? -2.703 13.706 6.959 1.00 88.62 191 TRP A CA 1
ATOM 1523 C C . TRP A 1 191 ? -1.785 14.224 8.069 1.00 88.62 191 TRP A C 1
ATOM 1525 O O . TRP A 1 191 ? -2.279 14.787 9.046 1.00 88.62 191 TRP A O 1
ATOM 1535 N N . LEU A 1 192 ? -0.464 14.099 7.913 1.00 87.00 192 LEU A N 1
ATOM 1536 C CA . LEU A 1 192 ? 0.496 14.658 8.872 1.00 87.00 192 LEU A CA 1
ATOM 1537 C C . LEU A 1 192 ? 0.495 16.197 8.859 1.00 87.00 192 LEU A C 1
ATOM 1539 O O . LEU A 1 192 ? 0.591 16.826 9.911 1.00 87.00 192 LEU A O 1
ATOM 1543 N N . GLY A 1 193 ? 0.343 16.813 7.685 1.00 80.31 193 GLY A N 1
ATOM 1544 C CA . GLY A 1 193 ? 0.235 18.265 7.534 1.00 80.31 193 GLY A CA 1
ATOM 1545 C C . GLY A 1 193 ? -1.058 18.827 8.129 1.00 80.31 193 GLY A C 1
ATOM 1546 O O . GLY A 1 193 ? -1.022 19.841 8.823 1.00 80.31 193 GLY A O 1
ATOM 1547 N N . LEU A 1 194 ? -2.188 18.136 7.935 1.00 71.88 194 LEU A N 1
ATOM 1548 C CA . LEU A 1 194 ? -3.461 18.491 8.574 1.00 71.88 194 LEU A CA 1
ATOM 1549 C C . LEU A 1 194 ? -3.349 18.487 10.105 1.00 71.88 194 LEU A C 1
ATOM 1551 O O . LEU A 1 194 ? -3.854 19.402 10.751 1.00 71.88 194 LEU A O 1
ATOM 1555 N N . GLN A 1 195 ? -2.637 17.513 10.681 1.00 62.62 195 GLN A N 1
ATOM 1556 C CA . GLN A 1 195 ? -2.398 17.461 12.124 1.00 62.62 195 GLN A CA 1
ATOM 1557 C C . GLN A 1 195 ? -1.637 18.705 12.618 1.00 62.62 195 GLN A C 1
ATOM 1559 O O . GLN A 1 195 ? -2.048 19.309 13.608 1.00 62.62 195 GLN A O 1
ATOM 1564 N N . ALA A 1 196 ? -0.599 19.143 11.896 1.00 61.12 196 ALA A N 1
ATOM 1565 C CA . ALA A 1 196 ? 0.184 20.330 12.253 1.00 61.12 196 ALA A CA 1
ATOM 1566 C C . ALA A 1 196 ? -0.647 21.630 12.226 1.00 61.12 196 ALA A C 1
ATOM 1568 O O . ALA A 1 196 ? -0.502 22.466 13.118 1.00 61.12 196 ALA A O 1
ATOM 1569 N N . CYS A 1 197 ? -1.556 21.779 11.254 1.00 58.09 197 CYS A N 1
ATOM 1570 C CA . CYS A 1 197 ? -2.458 22.934 11.163 1.00 58.09 197 CYS A CA 1
ATOM 1571 C C . CYS A 1 197 ? -3.522 22.965 12.272 1.00 58.09 197 CYS A C 1
ATOM 1573 O O . CYS A 1 197 ? -3.981 24.041 12.642 1.00 58.09 197 CYS A O 1
ATOM 1575 N N . THR A 1 198 ? -3.920 21.812 12.818 1.00 56.12 198 THR A N 1
ATOM 1576 C CA . THR A 1 198 ? -4.888 21.749 13.931 1.00 56.12 198 THR A CA 1
ATOM 1577 C C . THR A 1 198 ? -4.270 21.991 15.311 1.00 56.12 198 THR A C 1
ATOM 1579 O O . THR A 1 198 ? -4.995 22.282 16.257 1.00 56.12 198 THR A O 1
ATOM 1582 N N . THR A 1 199 ? -2.944 21.882 15.445 1.00 54.47 199 THR A N 1
ATOM 1583 C CA . THR A 1 199 ? -2.229 22.001 16.730 1.00 54.47 199 THR A CA 1
ATOM 1584 C C . THR A 1 199 ? -1.632 23.381 17.011 1.00 54.47 199 THR A C 1
ATOM 1586 O O . THR A 1 199 ? -0.967 23.536 18.028 1.00 54.47 199 THR A O 1
ATOM 1589 N N . THR A 1 200 ? -1.835 24.386 16.155 1.00 39.69 200 THR A N 1
ATOM 1590 C CA . THR A 1 200 ? -1.460 25.777 16.464 1.00 39.69 200 THR A CA 1
A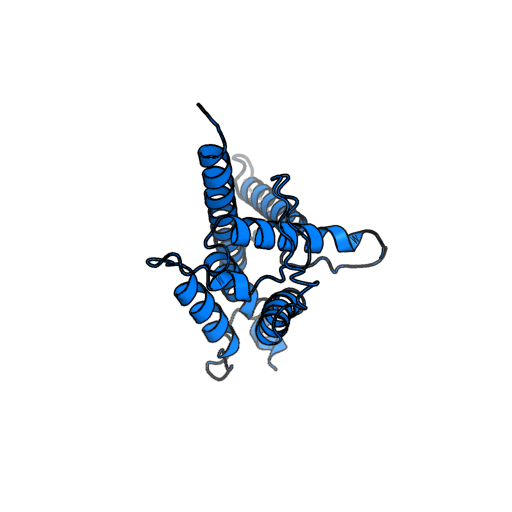TOM 1591 C C . THR A 1 200 ? -2.563 26.446 17.290 1.00 39.69 200 THR A C 1
ATOM 1593 O O . THR A 1 200 ? -3.617 26.740 16.723 1.00 39.69 200 THR A O 1
ATOM 1596 N N . PRO A 1 201 ? -2.373 26.694 18.602 1.00 47.06 201 PRO A N 1
ATOM 1597 C CA . PRO A 1 201 ? -3.299 27.524 19.356 1.00 47.06 201 PRO A CA 1
ATOM 1598 C C . PRO A 1 201 ? -3.112 28.989 18.941 1.00 47.06 201 PRO A C 1
ATOM 1600 O O . PRO A 1 201 ? -1.987 29.488 18.879 1.00 47.06 201 PRO A O 1
ATOM 1603 N N . SER A 1 202 ? -4.227 29.640 18.620 1.00 40.59 202 SER A N 1
ATOM 1604 C CA . SER A 1 202 ? -4.374 31.099 18.552 1.00 40.59 202 SER A CA 1
ATOM 1605 C C . SER A 1 202 ? -4.200 31.753 19.916 1.00 40.59 202 SER A C 1
ATOM 1607 O O . SER A 1 202 ? -4.676 31.136 20.898 1.00 40.59 202 SER A O 1
#

Foldseek 3Di:
DQVVCVVVPDDRPPPPPCVVLVVLLCLLVVQQDPPPVPLVLCLLFDPPDPPPDPDDDDDPDPPDPDHRPPSSVVNVCVLVVCQQPPDLSNLLSSLSSLLSSCNAQVSLVRSLVSQDVLQVVPPPDPDDDDRRCRHPVVLVVLVVVLVVLVVVPPDDPPDPDDDDDPSPHDDPSSVSSNVSNVSSVVSSCVRNVVVVVVPDDD

Sequence (202 aa):
MIHMSMQMGNEPPISLRRDLEHLMLL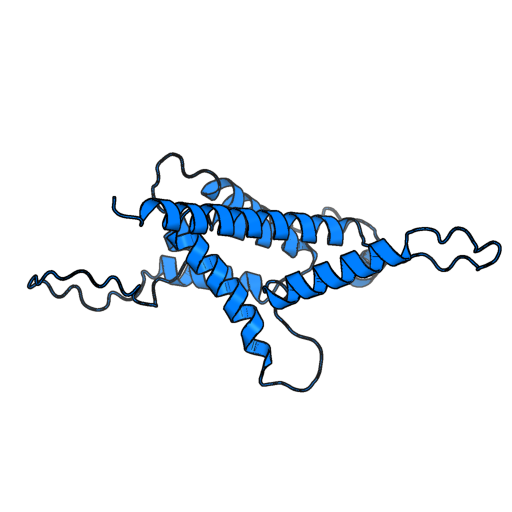IGELYKKNPYHLELALEYWCLSEPLQTPTIMGSYLGVAHQRPPQRQVVLSKFVRQMGDLLPPTIYIPYLKMLQGLANGPQCAHYCFSLLKVNGSSHVENIQGAGGSPVSWEHFFHSLTLYHEHLRKDLPSADSVQYRHLPSRGITQKEQDGLIAFLQLTSTIITWLGLQACTTTPS

pLDDT: mean 72.98, std 19.23, range [36.19, 96.19]

Organism: Aotus nancymaae (NCBI:txid37293)

InterPro domains:
  IPR021827 Nucleoporin Nup186/Nup192/Nup205 [PF11894] (14-192)
  IPR021827 Nucleoporin Nup186/Nup192/Nup205 [PTHR31344] (15-192)

Radius of gyration: 21.39 Å; chains: 1; bounding box: 46×54×76 Å

Secondary structure (DSSP, 8-state):
-HHHHHHTTPPPPTTS--HHHHHHHHHHHHHH--TT---GGGGGS---S----------S------PPPHHHHHHHHHHHHHHHS--TTTHHHHHHHHHHHT-SHHHHHHHHHHHHHHHHTTSS--SS----SSSHHHHHHHHHHHHHHHHHTS--TT-S--------PPPHHHHHHHHHHHHHHHHHHHHHHHHHHHS---